Protein AF-A0A0M3JB66-F1 (afdb_monomer)

Sequence (198 aa):
LEKQRQSLIAEALKNVDSPASKSKKIVFNSDSEDENQTTSRAPVENSSSTQNNSNIRLFDNDGDEADEDNVELSIKNRHFGPKGAKLMALEAKFGNDERFRMNEKFLDEDKTNEEEVDGEAMELAKEKKTEFEILSKVLGRTIRSTKLNENAVASSQKKAPFLRFDPDNPAHVKWLNEQQQLNHAKVFIFSNWFCLKH

Secondary structure (DSSP, 8-state):
-HHHHHHHHHHHHTTTT-TT---------S----S----------------------S---S---------------TT-HHHHHHHHHHHTTTT--GGGS--GGGS-S-S--TTS-HHHHHHHHHHHHHHHHHHHHHHTS--------GGGTTTS----SSSS--TT-HHHHHHHHHHHHHHHHHHHHHHHHHHTT-

Structure (mmCIF, N/CA/C/O backbone):
data_AF-A0A0M3JB66-F1
#
_entry.id   AF-A0A0M3JB66-F1
#
loop_
_atom_site.group_PDB
_atom_site.id
_atom_site.type_symbol
_atom_site.label_atom_id
_atom_site.label_alt_id
_atom_site.label_comp_id
_atom_site.label_asym_id
_atom_site.label_entity_id
_atom_site.label_seq_id
_atom_site.pdbx_PDB_ins_code
_atom_site.Cartn_x
_atom_site.Cartn_y
_atom_site.Cartn_z
_atom_site.occupancy
_atom_site.B_iso_or_equiv
_atom_site.auth_seq_id
_atom_site.auth_comp_id
_atom_site.auth_asym_id
_atom_site.auth_atom_id
_atom_site.pdbx_PDB_model_num
ATOM 1 N N . LEU A 1 1 ? -22.523 0.898 -28.032 1.00 77.12 1 LEU A N 1
ATOM 2 C CA . LEU A 1 1 ? -21.365 0.582 -27.166 1.00 77.12 1 LEU A CA 1
ATOM 3 C C . LEU A 1 1 ? -21.019 -0.908 -27.157 1.00 77.12 1 LEU A C 1
ATOM 5 O O . LEU A 1 1 ? -19.892 -1.266 -27.460 1.00 77.12 1 LEU A O 1
ATOM 9 N N . GLU A 1 2 ? -21.970 -1.793 -26.857 1.00 88.38 2 GLU A N 1
ATOM 10 C CA . GLU A 1 2 ? -21.678 -3.220 -26.636 1.00 88.38 2 GLU A CA 1
ATOM 11 C C . GLU A 1 2 ? -21.138 -3.963 -27.870 1.00 88.38 2 GLU A C 1
ATOM 13 O O . GLU A 1 2 ? -20.135 -4.665 -27.775 1.00 88.38 2 GLU A O 1
ATOM 18 N N . LYS A 1 3 ? -21.701 -3.704 -29.059 1.00 89.75 3 LYS A N 1
ATOM 19 C CA . LYS A 1 3 ? -21.197 -4.263 -30.329 1.00 89.75 3 LYS A CA 1
ATOM 20 C C . LYS A 1 3 ? -19.754 -3.852 -30.647 1.00 89.75 3 LYS A C 1
ATOM 22 O O . LYS A 1 3 ? -18.988 -4.657 -31.160 1.00 89.75 3 LYS A O 1
ATOM 27 N N . GLN A 1 4 ? -19.372 -2.616 -30.321 1.00 90.69 4 GLN A N 1
ATOM 28 C CA . GLN A 1 4 ? -17.999 -2.138 -30.522 1.00 90.69 4 GLN A CA 1
ATOM 29 C C . GLN A 1 4 ? -17.037 -2.865 -29.581 1.00 90.69 4 GLN A C 1
ATOM 31 O O . GLN A 1 4 ? -15.984 -3.318 -30.016 1.00 90.69 4 GLN A O 1
ATOM 36 N N . ARG A 1 5 ? -17.435 -3.056 -28.315 1.00 92.31 5 ARG A N 1
ATOM 37 C CA . ARG A 1 5 ? -16.641 -3.797 -27.329 1.00 92.31 5 ARG A CA 1
ATOM 38 C C . ARG A 1 5 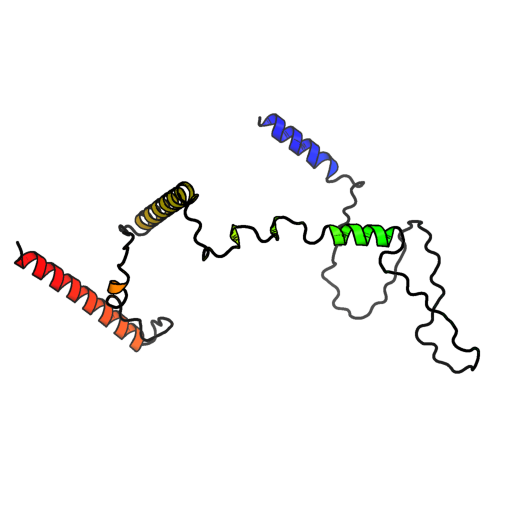? -16.430 -5.252 -27.754 1.00 92.31 5 ARG A C 1
ATOM 40 O O . ARG A 1 5 ? -15.315 -5.751 -27.676 1.00 92.31 5 ARG A O 1
ATOM 47 N N . GLN A 1 6 ? -17.479 -5.905 -28.252 1.00 94.75 6 GLN A N 1
ATOM 48 C CA . GLN A 1 6 ? -17.401 -7.279 -28.756 1.00 94.75 6 GLN A CA 1
ATOM 49 C C . GLN A 1 6 ? -16.510 -7.397 -30.001 1.00 94.75 6 GLN A C 1
ATOM 51 O O . GLN A 1 6 ? -15.708 -8.323 -30.077 1.00 94.75 6 GLN A O 1
ATOM 56 N N . SER A 1 7 ? -16.588 -6.441 -30.934 1.00 94.31 7 SER A N 1
ATOM 57 C CA . SER A 1 7 ? -15.717 -6.406 -32.119 1.00 94.31 7 SER A CA 1
ATOM 58 C C . SER A 1 7 ? -14.238 -6.296 -31.745 1.00 94.31 7 SER A C 1
ATOM 60 O O . SER A 1 7 ? -13.406 -7.005 -32.302 1.00 94.31 7 SER A O 1
ATOM 62 N N . LEU A 1 8 ? -13.921 -5.441 -30.772 1.00 92.94 8 LEU A N 1
ATOM 63 C CA . LEU A 1 8 ? -12.550 -5.195 -30.321 1.00 92.94 8 LEU A CA 1
ATOM 64 C C . LEU A 1 8 ? -11.955 -6.428 -29.621 1.00 92.94 8 LEU A C 1
ATOM 66 O O . LEU A 1 8 ? -10.797 -6.777 -29.837 1.00 92.94 8 LEU A O 1
ATOM 70 N N . ILE A 1 9 ? -12.773 -7.133 -28.832 1.00 92.00 9 ILE A N 1
ATOM 71 C CA . ILE A 1 9 ? -12.389 -8.401 -28.194 1.00 92.00 9 ILE A CA 1
ATOM 72 C C . ILE A 1 9 ? -12.179 -9.498 -29.249 1.00 92.00 9 ILE A C 1
ATOM 74 O O . ILE A 1 9 ? -11.194 -10.230 -29.181 1.00 92.00 9 ILE A O 1
ATOM 78 N N . ALA A 1 10 ? -13.067 -9.605 -30.241 1.00 91.81 10 ALA A N 1
ATOM 79 C CA . ALA A 1 10 ? -12.956 -10.607 -31.302 1.00 91.81 10 ALA A CA 1
ATOM 80 C C . ALA A 1 10 ? -11.691 -10.414 -32.154 1.00 91.81 10 ALA A C 1
ATOM 82 O O . ALA A 1 10 ? -11.010 -11.384 -32.485 1.00 91.81 10 ALA A O 1
ATOM 83 N N . GLU A 1 11 ? -11.348 -9.165 -32.469 1.00 90.94 11 GLU A N 1
ATOM 84 C CA . GLU A 1 11 ? -10.120 -8.828 -33.190 1.00 90.94 11 GLU A CA 1
ATOM 85 C C . GLU A 1 11 ? -8.865 -9.196 -32.385 1.00 90.94 11 GLU A C 1
ATOM 87 O O . GLU A 1 11 ? -7.944 -9.808 -32.930 1.00 90.94 11 GLU A O 1
ATOM 92 N N . ALA A 1 12 ? -8.858 -8.913 -31.078 1.00 87.00 12 ALA A N 1
ATOM 93 C CA . ALA A 1 12 ? -7.747 -9.250 -30.190 1.00 87.00 12 ALA A CA 1
ATOM 94 C C . ALA A 1 12 ? -7.535 -10.769 -30.033 1.00 87.00 12 ALA A C 1
ATOM 96 O O . ALA A 1 12 ? -6.393 -11.224 -29.960 1.00 87.00 12 ALA A O 1
ATOM 97 N N . LEU A 1 13 ? -8.611 -11.565 -30.006 1.00 87.12 13 LEU A N 1
ATOM 98 C CA . LEU A 1 13 ? -8.536 -13.021 -29.823 1.00 87.12 13 LEU A CA 1
ATOM 99 C C . LEU A 1 13 ? -8.192 -13.793 -31.107 1.00 87.12 13 LEU A C 1
ATOM 101 O O . LEU A 1 13 ? -7.666 -14.902 -31.024 1.00 87.12 13 LEU A O 1
ATOM 105 N N . LYS A 1 14 ? -8.427 -13.216 -32.292 1.00 88.06 14 LYS A N 1
ATOM 106 C CA . LYS A 1 14 ? -8.261 -13.892 -33.594 1.00 88.06 14 LYS A CA 1
ATOM 107 C C . LYS A 1 14 ? -6.866 -14.495 -33.828 1.00 88.06 14 LYS A C 1
ATOM 109 O O . LYS A 1 14 ? -6.746 -15.478 -34.552 1.00 88.06 14 LYS A O 1
ATOM 114 N N . ASN A 1 15 ? -5.821 -13.923 -33.228 1.00 78.12 15 ASN A N 1
ATOM 115 C CA . ASN A 1 15 ? -4.430 -14.342 -33.445 1.00 78.12 15 ASN A CA 1
ATOM 116 C C . ASN A 1 15 ? -3.798 -15.068 -32.246 1.00 78.12 15 ASN A C 1
ATOM 118 O O . ASN A 1 15 ? -2.622 -15.423 -32.324 1.00 78.12 15 ASN A O 1
ATOM 122 N N . VAL A 1 16 ? -4.544 -15.285 -31.156 1.00 75.19 16 VAL A N 1
ATOM 123 C CA . VAL A 1 16 ? -4.013 -15.888 -29.918 1.00 75.19 16 VAL A CA 1
ATOM 124 C C . VAL A 1 16 ? -3.592 -17.348 -30.131 1.00 75.19 16 VAL A C 1
ATOM 126 O O . VAL A 1 16 ? -2.548 -17.747 -29.622 1.00 75.19 16 VAL A O 1
ATOM 129 N N . ASP A 1 17 ? -4.323 -18.092 -30.969 1.00 69.31 17 ASP A N 1
ATOM 130 C CA . ASP A 1 17 ? -4.072 -19.519 -31.244 1.00 69.31 17 ASP A CA 1
ATOM 131 C C . ASP A 1 17 ? -3.351 -19.782 -32.579 1.00 69.31 17 ASP A C 1
ATOM 133 O O . ASP A 1 17 ? -3.206 -20.928 -33.009 1.00 69.31 17 ASP A O 1
ATOM 137 N N . SER A 1 18 ? -2.883 -18.739 -33.275 1.00 72.69 18 SER A N 1
ATOM 138 C CA . SER A 1 18 ? -2.169 -18.937 -34.540 1.00 72.69 18 SER A CA 1
ATOM 139 C C . SER A 1 18 ? -0.788 -19.561 -34.278 1.00 72.69 18 SER A C 1
ATOM 141 O O . SER A 1 18 ? -0.019 -19.011 -33.486 1.00 72.69 18 SER A O 1
ATOM 143 N N . PRO A 1 19 ? -0.391 -20.651 -34.966 1.00 63.22 19 PRO A N 1
ATOM 144 C CA . PRO A 1 19 ? 0.881 -21.350 -34.728 1.00 63.22 19 PRO A CA 1
ATOM 145 C C . PRO A 1 19 ? 2.129 -20.504 -35.055 1.00 63.22 19 PRO A C 1
ATOM 147 O O . PRO A 1 19 ? 3.255 -20.889 -34.730 1.00 63.22 19 PRO A O 1
ATOM 150 N N . ALA A 1 20 ? 1.948 -19.334 -35.681 1.00 60.75 20 ALA A N 1
ATOM 151 C CA . ALA A 1 20 ? 2.990 -18.326 -35.873 1.00 60.75 20 ALA A CA 1
ATOM 152 C C . ALA A 1 20 ? 3.326 -17.553 -34.577 1.00 60.75 20 ALA A C 1
ATOM 154 O O . ALA A 1 20 ? 4.424 -17.011 -34.443 1.00 60.75 20 ALA A O 1
ATOM 155 N N . SER A 1 21 ? 2.418 -17.544 -33.597 1.00 60.81 21 SER A N 1
ATOM 156 C CA . SER A 1 21 ? 2.577 -16.952 -32.267 1.00 60.81 21 SER A CA 1
ATOM 157 C C . SER A 1 21 ? 3.174 -17.982 -31.298 1.00 60.81 21 SER A C 1
ATOM 159 O O . SER A 1 21 ? 2.551 -18.418 -30.330 1.00 60.81 21 SER A O 1
ATOM 161 N N . LYS A 1 22 ? 4.409 -18.422 -31.558 1.00 65.44 22 LYS A N 1
ATOM 162 C CA . LYS A 1 22 ? 5.137 -19.286 -30.616 1.00 65.44 22 LYS A CA 1
ATOM 163 C C . LYS A 1 22 ? 5.381 -18.494 -29.329 1.00 65.44 22 LYS A C 1
ATOM 165 O O . LYS A 1 22 ? 6.178 -17.553 -29.312 1.00 65.44 22 LYS A O 1
ATOM 170 N N . SER A 1 23 ? 4.668 -18.839 -28.257 1.00 68.19 23 SER A N 1
ATOM 171 C CA . SER A 1 23 ? 4.821 -18.176 -26.964 1.00 68.19 23 SER A CA 1
ATOM 172 C C . SER A 1 23 ? 6.265 -18.339 -26.478 1.00 68.19 23 SER A C 1
ATOM 174 O O . SER A 1 23 ? 6.764 -19.457 -26.391 1.00 68.19 23 SER A O 1
ATOM 176 N N . LYS A 1 24 ? 6.948 -17.241 -26.133 1.00 72.75 24 LYS A N 1
ATOM 177 C CA . LYS A 1 24 ? 8.289 -17.269 -25.511 1.00 72.75 24 LYS A CA 1
ATOM 178 C C . LYS A 1 24 ? 8.223 -17.669 -24.030 1.00 72.75 24 LYS A C 1
ATOM 180 O O . LYS A 1 24 ? 9.017 -17.190 -23.224 1.00 72.75 24 LYS A O 1
ATOM 185 N N . LYS A 1 25 ? 7.214 -18.451 -23.640 1.00 75.50 25 LYS A N 1
ATOM 186 C CA . LYS A 1 25 ? 7.062 -18.909 -22.264 1.00 75.50 25 LYS A CA 1
ATOM 187 C C . LYS A 1 25 ? 8.090 -20.001 -22.014 1.00 75.50 25 LYS A C 1
ATOM 189 O O . LYS A 1 25 ? 8.198 -20.946 -22.788 1.00 75.50 25 LYS A O 1
ATOM 194 N N . ILE A 1 26 ? 8.842 -19.840 -20.934 1.00 75.88 26 ILE A N 1
ATOM 195 C CA . ILE A 1 26 ? 9.694 -20.894 -20.404 1.00 75.88 26 ILE A CA 1
ATOM 196 C C . ILE A 1 26 ? 8.741 -21.890 -19.744 1.00 75.88 26 ILE A C 1
ATOM 198 O O . ILE A 1 26 ? 8.090 -21.562 -18.753 1.00 75.88 26 ILE A O 1
ATOM 202 N N . VAL A 1 27 ? 8.583 -23.060 -20.359 1.00 75.38 27 VAL A N 1
ATOM 203 C CA . VAL A 1 27 ? 7.848 -24.176 -19.764 1.00 75.38 27 VAL A CA 1
ATOM 204 C C . VAL A 1 27 ? 8.822 -24.869 -18.822 1.00 75.38 27 VAL A C 1
ATOM 206 O O . VAL A 1 27 ? 9.825 -25.408 -19.275 1.00 75.38 27 VAL A O 1
ATOM 209 N N . PHE A 1 28 ? 8.562 -24.788 -17.519 1.00 73.44 28 PHE A N 1
ATOM 210 C CA . PHE A 1 28 ? 9.307 -25.544 -16.520 1.00 73.44 28 PHE A CA 1
ATOM 211 C C . PHE A 1 28 ? 8.638 -26.905 -16.356 1.00 73.44 28 PHE A C 1
ATOM 213 O O . PHE A 1 28 ? 7.490 -26.998 -15.920 1.00 73.44 28 PHE A O 1
ATOM 220 N N . ASN A 1 29 ? 9.340 -27.955 -16.760 1.00 74.25 29 ASN A N 1
ATOM 221 C CA . ASN A 1 29 ? 8.914 -29.336 -16.598 1.00 74.25 29 ASN A CA 1
ATOM 222 C C . ASN A 1 29 ? 9.001 -29.643 -15.093 1.00 74.25 29 ASN A C 1
ATOM 224 O O . ASN A 1 29 ? 10.089 -29.596 -14.531 1.00 74.25 29 ASN A O 1
ATOM 228 N N . SER A 1 30 ? 7.871 -29.903 -14.433 1.00 61.25 30 SER A N 1
ATOM 229 C CA . SER A 1 30 ? 7.799 -30.077 -12.971 1.00 61.25 30 SER A CA 1
ATOM 230 C C . SER A 1 30 ? 8.088 -31.510 -12.498 1.00 61.25 30 SER A C 1
ATOM 232 O O . SER A 1 30 ? 7.635 -31.891 -11.423 1.00 61.25 30 SER A O 1
ATOM 234 N N . ASP A 1 31 ? 8.801 -32.315 -13.282 1.00 60.53 31 ASP A N 1
ATOM 235 C CA . ASP A 1 31 ? 9.104 -33.696 -12.903 1.00 60.53 31 ASP A CA 1
ATOM 236 C C . ASP A 1 31 ? 10.479 -34.106 -13.438 1.00 60.53 31 ASP A C 1
ATOM 238 O O . ASP A 1 31 ? 10.623 -34.520 -14.587 1.00 60.53 31 ASP A O 1
ATOM 242 N N . SER A 1 32 ? 11.511 -33.873 -12.629 1.00 49.59 32 SER A N 1
ATOM 243 C CA . SER A 1 32 ? 12.832 -34.480 -12.797 1.00 49.59 32 SER A CA 1
ATOM 244 C C . SER A 1 32 ? 13.591 -34.348 -11.480 1.00 49.59 32 SER A C 1
ATOM 246 O O . SER A 1 32 ? 14.437 -33.469 -11.321 1.00 49.59 32 SER A O 1
ATOM 248 N N . GLU A 1 33 ? 13.280 -35.221 -10.523 1.00 55.44 33 GLU A N 1
ATOM 249 C CA . GLU A 1 33 ? 14.185 -35.522 -9.408 1.00 55.44 33 GLU A CA 1
ATOM 250 C C . GLU A 1 33 ? 15.350 -36.394 -9.907 1.00 55.44 33 GLU A C 1
ATOM 252 O O . GLU A 1 33 ? 15.444 -37.573 -9.580 1.00 55.44 33 GLU A O 1
ATOM 257 N N . ASP A 1 34 ? 16.223 -35.829 -10.744 1.00 44.50 34 ASP A N 1
ATOM 258 C CA . ASP A 1 34 ? 17.482 -36.480 -11.115 1.00 44.50 34 ASP A CA 1
ATOM 259 C C . ASP A 1 34 ? 18.599 -35.437 -11.251 1.00 44.50 34 ASP A C 1
ATOM 261 O O . ASP A 1 34 ? 18.763 -34.761 -12.274 1.00 44.50 34 ASP A O 1
ATOM 265 N N . GLU A 1 35 ? 19.356 -35.270 -10.166 1.00 51.19 35 GLU A N 1
ATOM 266 C CA . GLU A 1 35 ? 20.643 -34.585 -10.175 1.00 51.19 35 GLU A CA 1
ATOM 267 C C . GLU A 1 35 ? 21.688 -35.463 -10.873 1.00 51.19 35 GLU A C 1
ATOM 269 O O . GLU A 1 35 ? 22.447 -36.176 -10.222 1.00 51.19 35 GLU A O 1
ATOM 274 N N . ASN A 1 36 ? 21.714 -35.410 -12.206 1.00 47.44 36 ASN A N 1
ATOM 275 C CA . ASN A 1 36 ? 22.882 -35.531 -13.090 1.00 47.44 36 ASN A CA 1
ATOM 276 C C . ASN A 1 36 ? 22.425 -36.007 -14.468 1.00 47.44 36 ASN A C 1
ATOM 278 O O . ASN A 1 36 ? 22.475 -37.193 -14.784 1.00 47.44 36 ASN A O 1
ATOM 282 N N . GLN A 1 37 ? 22.097 -35.071 -15.356 1.00 37.97 37 GLN A N 1
ATOM 283 C CA . GLN A 1 37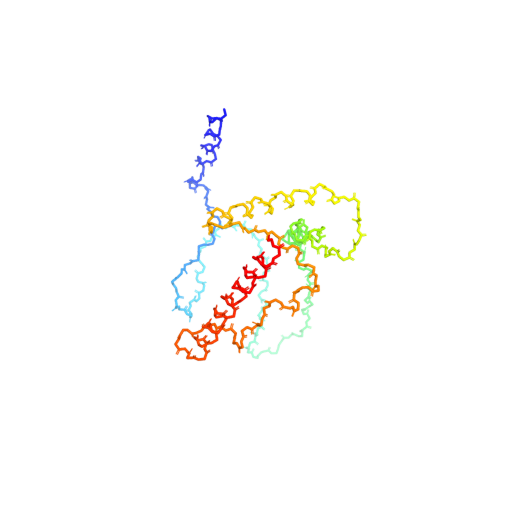 ? 22.267 -35.336 -16.777 1.00 37.97 37 GLN A CA 1
ATOM 284 C C . GLN A 1 37 ? 22.609 -34.055 -17.528 1.00 37.97 37 GLN A C 1
ATOM 286 O O . GLN A 1 37 ? 21.808 -33.145 -17.725 1.00 37.97 37 GLN A O 1
ATOM 291 N N . THR A 1 38 ? 23.885 -34.015 -17.897 1.00 35.75 38 THR A N 1
ATOM 292 C CA . THR A 1 38 ? 24.474 -33.315 -19.033 1.00 35.75 38 THR A CA 1
ATOM 293 C C . THR A 1 38 ? 23.457 -32.748 -20.023 1.00 35.75 38 THR A C 1
ATOM 295 O O . THR A 1 38 ? 22.686 -33.467 -20.655 1.00 35.75 38 THR A O 1
ATOM 298 N N . THR A 1 39 ? 23.532 -31.435 -20.202 1.00 40.31 39 THR A N 1
ATOM 299 C CA . THR A 1 39 ? 22.822 -30.632 -21.193 1.00 40.31 39 THR A CA 1
ATOM 300 C C . THR A 1 39 ? 23.144 -31.082 -22.626 1.00 40.31 39 THR A C 1
ATOM 302 O O . THR A 1 39 ? 23.973 -30.493 -23.320 1.00 40.31 39 THR A O 1
ATOM 305 N N . SER A 1 40 ? 22.450 -32.106 -23.129 1.00 42.56 40 SER A N 1
ATOM 306 C CA . SER A 1 40 ? 22.438 -32.430 -24.559 1.00 42.56 40 SER A CA 1
ATOM 307 C C . SER A 1 40 ? 21.570 -31.415 -25.309 1.00 42.56 40 SER A C 1
ATOM 309 O O . SER A 1 40 ? 20.366 -31.583 -25.509 1.00 42.56 40 SER A O 1
ATOM 311 N N . ARG A 1 41 ? 22.208 -30.314 -25.700 1.00 45.62 41 ARG A N 1
ATOM 312 C CA . ARG A 1 41 ? 21.677 -29.276 -26.582 1.00 45.62 41 ARG A CA 1
ATOM 313 C C . ARG A 1 41 ? 21.643 -29.795 -28.026 1.00 45.62 41 ARG A C 1
ATOM 315 O O . ARG A 1 41 ? 22.686 -29.901 -28.660 1.00 45.62 41 ARG A O 1
ATOM 322 N N . ALA A 1 42 ? 20.449 -30.059 -28.553 1.00 36.62 42 ALA A N 1
ATOM 323 C CA . ALA A 1 42 ? 20.184 -30.232 -29.988 1.00 36.62 42 ALA A CA 1
ATOM 324 C C . ALA A 1 42 ? 19.371 -29.028 -30.526 1.00 36.62 42 ALA A C 1
ATOM 326 O O . ALA A 1 42 ? 18.733 -28.322 -29.742 1.00 36.62 42 ALA A O 1
ATOM 327 N N . PRO A 1 43 ? 19.480 -28.693 -31.824 1.00 44.28 43 PRO A N 1
ATOM 328 C CA . PRO A 1 43 ? 19.927 -27.368 -32.240 1.00 44.28 43 PRO A CA 1
ATOM 329 C C . PRO A 1 43 ? 18.773 -26.432 -32.606 1.00 44.28 43 PRO A C 1
ATOM 331 O O . PRO A 1 43 ? 17.905 -26.761 -33.408 1.00 44.28 43 PRO A O 1
ATOM 334 N N . VAL A 1 44 ? 18.814 -25.209 -32.076 1.00 40.25 44 VAL A N 1
ATOM 335 C CA . VAL A 1 44 ? 18.088 -24.086 -32.674 1.00 40.25 44 VAL A CA 1
ATOM 336 C C . VAL A 1 44 ? 19.072 -23.365 -33.580 1.00 40.25 44 VAL A C 1
ATOM 338 O O . VAL A 1 44 ? 19.945 -22.629 -33.117 1.00 40.25 44 VAL A O 1
ATOM 341 N N . GLU A 1 45 ? 18.927 -23.619 -34.875 1.00 49.22 45 GLU A N 1
ATOM 342 C CA . GLU A 1 45 ? 19.464 -22.788 -35.940 1.00 49.22 45 GLU A CA 1
ATOM 343 C C . GLU A 1 45 ? 18.923 -21.366 -35.761 1.00 49.22 45 GLU A C 1
ATOM 345 O O . GLU A 1 45 ? 17.749 -21.081 -35.975 1.00 49.22 45 GLU A O 1
ATOM 350 N N . ASN A 1 46 ? 19.788 -20.473 -35.295 1.00 38.69 46 ASN A N 1
ATOM 351 C CA . ASN A 1 46 ? 19.712 -19.057 -35.603 1.00 38.69 46 ASN A CA 1
ATOM 352 C C . ASN A 1 46 ? 21.135 -18.512 -35.612 1.00 38.69 46 ASN A C 1
ATOM 354 O O . ASN A 1 46 ? 21.768 -18.247 -34.589 1.00 38.69 46 ASN A O 1
ATOM 358 N N . SER A 1 47 ? 21.613 -18.398 -36.840 1.00 50.53 47 SER A N 1
ATOM 359 C CA . SER A 1 47 ? 22.746 -17.627 -37.306 1.00 50.53 47 SER A CA 1
ATOM 360 C C . SER A 1 47 ? 22.784 -16.231 -36.678 1.00 50.53 47 SER A C 1
ATOM 362 O O . SER A 1 47 ? 22.144 -15.292 -37.143 1.00 50.53 47 SER A O 1
ATOM 364 N N . SER A 1 48 ? 23.609 -16.076 -35.651 1.00 40.94 48 SER A N 1
ATOM 365 C CA . SER A 1 48 ? 24.360 -14.844 -35.446 1.00 40.94 48 SER A CA 1
ATOM 366 C C . SER A 1 48 ? 25.731 -15.237 -34.922 1.00 40.94 48 SER A C 1
ATOM 368 O O . SER A 1 48 ? 25.897 -15.566 -33.747 1.00 40.94 48 SER A O 1
ATOM 370 N N . SER A 1 49 ? 26.685 -15.254 -35.845 1.00 49.75 49 SER A N 1
ATOM 371 C CA . SER A 1 49 ? 28.118 -15.353 -35.616 1.00 49.75 49 SER A CA 1
ATOM 372 C C . SER A 1 49 ? 28.540 -14.597 -34.354 1.00 49.75 49 SER A C 1
ATOM 374 O O . SER A 1 49 ? 28.552 -13.368 -34.306 1.00 49.75 49 SER A O 1
ATOM 376 N N . THR A 1 50 ? 28.915 -15.336 -33.322 1.00 45.00 50 THR A N 1
ATOM 377 C CA . THR A 1 50 ? 29.873 -14.859 -32.329 1.00 45.00 50 THR A CA 1
ATOM 378 C C . THR A 1 50 ? 30.954 -15.923 -32.278 1.00 45.00 50 THR A C 1
ATOM 380 O O . THR A 1 50 ? 30.961 -16.810 -31.435 1.00 45.00 50 THR A O 1
ATOM 383 N N . GLN A 1 51 ? 31.829 -15.853 -33.282 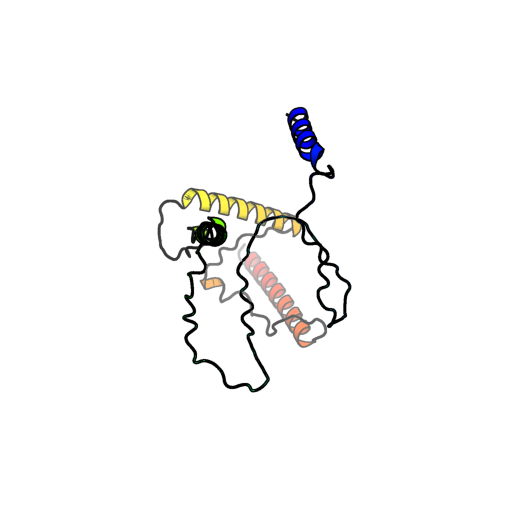1.00 53.94 51 GLN A N 1
ATOM 384 C CA . GLN A 1 51 ? 33.228 -16.214 -33.099 1.00 53.94 51 GLN A CA 1
ATOM 385 C C . GLN A 1 51 ? 33.762 -15.413 -31.897 1.00 53.94 51 GLN A C 1
ATOM 387 O O . GLN A 1 51 ? 33.192 -14.373 -31.556 1.00 53.94 51 GLN A O 1
ATOM 392 N N . ASN A 1 52 ? 34.843 -15.889 -31.286 1.00 53.59 52 ASN A N 1
ATOM 393 C CA . ASN A 1 52 ? 35.477 -15.398 -30.053 1.00 53.59 52 ASN A CA 1
ATOM 394 C C . ASN A 1 52 ? 35.002 -16.121 -28.780 1.00 53.59 52 ASN A C 1
ATOM 396 O O . ASN A 1 52 ? 34.622 -15.504 -27.791 1.00 53.59 52 ASN A O 1
ATOM 400 N N . ASN A 1 53 ? 35.092 -17.448 -28.788 1.00 50.47 53 ASN A N 1
ATOM 401 C CA . ASN A 1 53 ? 35.670 -18.129 -27.636 1.00 50.47 53 ASN A CA 1
ATOM 402 C C . ASN A 1 53 ? 36.995 -18.715 -28.122 1.00 50.47 53 ASN A C 1
ATOM 404 O O . ASN A 1 53 ? 37.042 -19.833 -28.631 1.00 50.47 53 ASN A O 1
ATOM 408 N N . SER A 1 54 ? 38.068 -17.923 -28.036 1.00 58.38 54 SER A N 1
ATOM 409 C CA . SER A 1 54 ? 39.389 -18.521 -27.870 1.00 58.38 54 SER A CA 1
ATOM 410 C C . SER A 1 54 ? 39.275 -19.370 -26.613 1.00 58.38 54 SER A C 1
ATOM 412 O O . SER A 1 54 ? 38.891 -18.865 -25.561 1.00 58.38 54 SER A O 1
ATOM 414 N N . ASN A 1 55 ? 39.468 -20.667 -26.781 1.00 56.25 55 ASN A N 1
ATOM 415 C CA . ASN A 1 55 ? 39.326 -21.695 -25.769 1.00 56.25 55 ASN A CA 1
ATOM 416 C C . ASN A 1 55 ? 40.327 -21.432 -24.626 1.00 56.25 55 ASN A C 1
ATOM 418 O O . ASN A 1 55 ? 41.420 -21.984 -24.629 1.00 56.25 55 ASN A O 1
ATOM 422 N N . ILE A 1 56 ? 39.999 -20.526 -23.699 1.00 63.12 56 ILE A N 1
ATOM 423 C CA . ILE A 1 56 ? 40.779 -20.304 -22.480 1.00 63.12 56 ILE A CA 1
ATOM 424 C C . ILE A 1 56 ? 40.457 -21.490 -21.576 1.00 63.12 56 ILE A C 1
ATOM 426 O O . ILE A 1 56 ? 39.367 -21.573 -21.004 1.00 63.12 56 ILE A O 1
ATOM 430 N N . ARG A 1 57 ? 41.383 -22.446 -21.505 1.00 69.75 57 ARG A N 1
ATOM 431 C CA . ARG A 1 57 ? 41.319 -23.546 -20.544 1.00 69.75 57 ARG A CA 1
ATOM 432 C C . ARG A 1 57 ? 41.506 -22.946 -19.152 1.00 69.75 57 ARG A C 1
ATOM 434 O O . ARG A 1 57 ? 42.562 -22.412 -18.851 1.00 69.75 57 ARG A O 1
ATOM 441 N N . LEU A 1 58 ? 40.458 -22.981 -18.327 1.00 69.25 58 LEU A N 1
ATOM 442 C CA . LEU A 1 58 ? 40.481 -22.394 -16.979 1.00 69.25 58 LEU A CA 1
ATOM 443 C C . LEU A 1 58 ? 41.320 -23.209 -15.982 1.00 69.25 58 LEU A C 1
ATOM 445 O O . LEU A 1 58 ? 41.707 -22.674 -14.951 1.00 69.25 58 LEU A O 1
ATOM 449 N N . PHE A 1 59 ? 41.610 -24.473 -16.299 1.00 71.00 59 PHE A N 1
ATOM 450 C CA . PHE A 1 59 ? 42.479 -25.355 -15.525 1.00 71.00 59 PHE A CA 1
ATOM 451 C C . PHE A 1 59 ? 43.186 -26.304 -16.502 1.00 71.00 59 PHE A C 1
ATOM 453 O O . PHE A 1 59 ? 42.572 -27.269 -16.957 1.00 71.00 59 PHE A O 1
ATOM 460 N N . ASP A 1 60 ? 44.433 -26.012 -16.875 1.00 57.00 60 ASP A N 1
ATOM 461 C CA . ASP A 1 60 ? 45.286 -26.985 -17.570 1.00 57.00 60 ASP A CA 1
ATOM 462 C C . ASP A 1 60 ? 46.025 -27.778 -16.486 1.00 57.00 60 ASP A C 1
ATOM 464 O O . ASP A 1 60 ? 46.940 -27.282 -15.834 1.00 57.00 60 ASP A O 1
ATOM 468 N N . ASN A 1 61 ? 45.544 -28.990 -16.215 1.00 59.62 61 ASN A N 1
ATOM 469 C CA . ASN A 1 61 ? 46.276 -29.973 -15.431 1.00 59.62 61 ASN A CA 1
ATOM 470 C C . ASN A 1 61 ? 46.930 -30.936 -16.416 1.00 59.62 61 ASN A C 1
ATOM 472 O O . ASN A 1 61 ? 46.281 -31.889 -16.835 1.00 59.62 61 ASN A O 1
ATOM 476 N N . ASP A 1 62 ? 48.164 -30.647 -16.811 1.00 55.22 62 ASP A N 1
ATOM 477 C CA . ASP A 1 62 ? 49.275 -31.600 -16.774 1.00 55.22 62 ASP A CA 1
ATOM 478 C C . ASP A 1 62 ? 50.541 -30.914 -17.298 1.00 55.22 62 ASP A C 1
ATOM 480 O O . ASP A 1 62 ? 50.512 -30.178 -18.280 1.00 55.22 62 ASP A O 1
ATOM 484 N N . GLY A 1 63 ? 51.631 -31.114 -16.558 1.00 57.28 63 GLY A N 1
ATOM 485 C CA . GLY A 1 63 ? 52.869 -30.354 -16.655 1.00 57.28 63 GLY A CA 1
ATOM 486 C C . GLY A 1 63 ? 53.579 -30.444 -17.999 1.00 57.28 63 GLY A C 1
ATOM 487 O O . GLY A 1 63 ? 54.226 -31.448 -18.288 1.00 57.28 63 GLY A O 1
ATOM 488 N N . ASP A 1 64 ? 53.564 -29.333 -18.725 1.00 49.44 64 ASP A N 1
ATOM 489 C CA . ASP A 1 64 ? 54.616 -28.982 -19.668 1.00 49.44 64 ASP A CA 1
ATOM 490 C C . ASP A 1 64 ? 54.924 -27.485 -19.521 1.00 49.44 64 ASP A C 1
ATOM 492 O O . ASP A 1 64 ? 54.050 -26.623 -19.606 1.00 49.44 64 ASP A O 1
ATOM 496 N N . GLU A 1 65 ? 56.188 -27.209 -19.220 1.00 62.72 65 GLU A N 1
ATOM 497 C CA . GLU A 1 65 ? 56.791 -25.885 -19.084 1.00 62.72 65 GLU A CA 1
ATOM 498 C C . GLU A 1 65 ? 56.918 -25.246 -20.474 1.00 62.72 65 GLU A C 1
ATOM 500 O O . GLU A 1 65 ? 57.877 -25.526 -21.197 1.00 62.72 65 GLU A O 1
ATOM 505 N N . ALA A 1 66 ? 55.964 -24.398 -20.868 1.00 53.94 66 ALA A N 1
ATOM 506 C CA . ALA A 1 66 ? 56.156 -23.480 -21.988 1.00 53.94 66 ALA A CA 1
ATOM 507 C C . ALA A 1 66 ? 55.247 -22.241 -21.906 1.00 53.94 66 ALA A C 1
ATOM 509 O O . ALA A 1 66 ? 54.024 -22.331 -21.986 1.00 53.94 66 ALA A O 1
ATOM 510 N N . ASP A 1 67 ? 55.937 -21.102 -21.868 1.00 49.72 67 ASP A N 1
ATOM 511 C CA . ASP A 1 67 ? 55.541 -19.736 -22.213 1.00 49.72 67 ASP A CA 1
ATOM 512 C C . ASP A 1 67 ? 54.841 -18.877 -21.143 1.00 49.72 67 ASP A C 1
ATOM 514 O O . ASP A 1 67 ? 53.637 -18.934 -20.903 1.00 49.72 67 ASP A O 1
ATOM 518 N N . GLU A 1 68 ? 55.670 -17.992 -20.574 1.00 54.38 68 GLU A N 1
ATOM 519 C CA . GLU A 1 68 ? 55.361 -16.836 -19.732 1.00 54.38 68 GLU A CA 1
ATOM 520 C C . GLU A 1 68 ? 54.123 -16.052 -20.214 1.00 54.38 68 GLU A C 1
ATOM 522 O O . GLU A 1 68 ? 54.172 -15.248 -21.146 1.00 54.38 68 GLU A O 1
ATOM 527 N N . ASP A 1 69 ? 53.000 -16.269 -19.532 1.00 54.72 69 ASP A N 1
ATOM 528 C CA . ASP A 1 69 ? 52.197 -15.250 -18.847 1.00 54.72 69 ASP A CA 1
ATOM 529 C C . ASP A 1 69 ? 52.252 -13.817 -19.409 1.00 54.72 69 ASP A C 1
ATOM 531 O O . ASP A 1 69 ? 52.636 -12.862 -18.730 1.00 54.72 69 ASP A O 1
ATOM 535 N N . ASN A 1 70 ? 51.784 -13.616 -20.639 1.00 54.84 70 ASN A N 1
ATOM 536 C CA . ASN A 1 70 ? 51.410 -12.278 -21.100 1.00 54.84 70 ASN A CA 1
ATOM 537 C C . ASN A 1 70 ? 50.097 -12.280 -21.885 1.00 54.84 70 ASN A C 1
ATOM 539 O O . ASN A 1 70 ? 49.953 -11.676 -22.948 1.00 54.84 70 ASN A O 1
ATOM 543 N N . VAL A 1 71 ? 49.097 -12.978 -21.346 1.00 60.72 71 VAL A N 1
ATOM 544 C CA . VAL A 1 71 ? 47.711 -12.774 -21.766 1.00 60.72 71 VAL A CA 1
ATOM 545 C C . VAL A 1 71 ? 47.191 -11.551 -21.016 1.00 60.72 71 VAL A C 1
ATOM 547 O O . VAL A 1 71 ? 46.604 -11.663 -19.942 1.00 60.72 71 VAL A O 1
ATOM 550 N N . GLU A 1 72 ? 47.424 -10.360 -21.571 1.00 65.12 72 GLU A N 1
ATOM 551 C CA . GLU A 1 72 ? 46.783 -9.131 -21.103 1.00 65.12 72 GLU A CA 1
ATOM 552 C C . GLU A 1 72 ? 45.264 -9.278 -21.295 1.00 65.12 72 GLU A C 1
ATOM 554 O O . GLU A 1 72 ? 44.703 -9.036 -22.369 1.00 65.12 72 GLU A O 1
ATOM 559 N N . LEU A 1 73 ? 44.581 -9.758 -20.252 1.00 67.12 73 LEU A N 1
ATOM 560 C CA . LEU A 1 73 ? 43.130 -9.872 -20.219 1.00 67.12 73 LEU A CA 1
ATOM 561 C C . LEU A 1 73 ? 42.554 -8.457 -20.234 1.00 67.12 73 LEU A C 1
ATOM 563 O O . LEU A 1 73 ? 42.323 -7.841 -19.196 1.00 67.12 73 L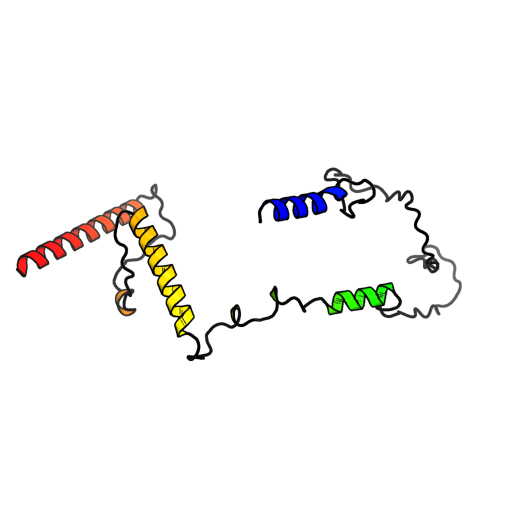EU A O 1
ATOM 567 N N . SER A 1 74 ? 42.315 -7.929 -21.432 1.00 72.81 74 SER A N 1
ATOM 568 C CA . SER A 1 74 ? 41.594 -6.676 -21.621 1.00 72.81 74 SER A CA 1
ATOM 569 C C . SER A 1 74 ? 40.141 -6.875 -21.174 1.00 72.81 74 SER A C 1
ATOM 571 O O . SER A 1 74 ? 39.265 -7.262 -21.956 1.00 72.81 74 SER A O 1
ATOM 573 N N . ILE A 1 75 ? 39.891 -6.670 -19.878 1.00 80.31 75 ILE A N 1
ATOM 574 C CA . ILE A 1 75 ? 38.565 -6.751 -19.267 1.00 80.31 75 ILE A CA 1
ATOM 575 C C . ILE A 1 75 ? 37.737 -5.597 -19.828 1.00 80.31 75 ILE A C 1
ATOM 577 O O . ILE A 1 75 ? 37.833 -4.446 -19.401 1.00 80.31 75 ILE A O 1
ATOM 581 N N . LYS A 1 76 ? 36.914 -5.906 -20.828 1.00 84.94 76 LYS A N 1
ATOM 582 C CA . LYS A 1 76 ? 35.970 -4.944 -21.395 1.00 84.94 76 LYS A CA 1
ATOM 583 C C . LYS A 1 76 ? 34.843 -4.689 -20.402 1.00 84.94 76 LYS A C 1
ATOM 585 O O . LYS A 1 76 ? 34.392 -5.593 -19.700 1.00 84.94 76 LYS A O 1
ATOM 590 N N . ASN A 1 77 ? 34.335 -3.459 -20.399 1.00 89.88 77 ASN A N 1
ATOM 591 C CA . ASN A 1 77 ? 33.124 -3.124 -19.661 1.00 89.88 77 ASN A CA 1
ATOM 592 C C . ASN A 1 77 ? 31.965 -4.041 -20.111 1.00 89.88 77 ASN A C 1
ATOM 594 O O . ASN A 1 77 ? 31.776 -4.286 -21.305 1.00 89.88 77 ASN A O 1
ATOM 598 N N . ARG A 1 78 ? 31.161 -4.521 -19.157 1.00 89.88 78 ARG A N 1
ATOM 599 C CA . ARG A 1 78 ? 29.969 -5.347 -19.398 1.00 89.88 78 ARG A CA 1
ATOM 600 C C . ARG A 1 78 ? 28.935 -4.675 -20.316 1.00 89.88 78 ARG A C 1
ATOM 602 O O . ARG A 1 78 ? 28.183 -5.373 -20.994 1.00 89.88 78 ARG A O 1
ATOM 609 N N . HIS A 1 79 ? 28.915 -3.343 -20.388 1.00 93.50 79 HIS A N 1
ATOM 610 C CA . HIS A 1 79 ? 28.060 -2.565 -21.296 1.00 93.50 79 HIS A CA 1
ATOM 611 C C . HIS A 1 79 ? 28.616 -2.430 -22.725 1.00 93.50 79 HIS A C 1
ATOM 613 O O . HIS A 1 79 ? 28.052 -1.700 -23.538 1.00 93.50 79 HIS A O 1
ATOM 619 N N . PHE A 1 80 ? 29.686 -3.145 -23.078 1.00 92.19 80 PHE A N 1
ATOM 620 C CA . PHE A 1 80 ? 30.261 -3.105 -24.422 1.00 92.19 80 PHE A CA 1
ATOM 621 C C . PHE A 1 80 ? 29.409 -3.850 -25.473 1.00 92.19 80 PHE A C 1
ATOM 623 O O . PHE A 1 80 ? 28.846 -4.922 -25.231 1.00 92.19 80 PHE A O 1
ATOM 630 N N . GLY A 1 81 ? 29.355 -3.298 -26.690 1.00 94.94 81 GLY A N 1
ATOM 631 C CA . GLY A 1 81 ? 28.664 -3.888 -27.841 1.00 94.94 81 GLY A CA 1
ATOM 632 C C . GLY A 1 81 ? 27.132 -3.728 -27.828 1.00 94.94 81 GLY A C 1
ATOM 633 O O . GLY A 1 81 ? 26.564 -3.122 -26.921 1.00 94.94 81 GLY A O 1
ATOM 634 N N . PRO A 1 82 ? 26.419 -4.287 -28.826 1.00 95.00 82 PRO A N 1
ATOM 635 C CA . PRO A 1 82 ? 24.972 -4.090 -28.984 1.00 95.00 82 PRO A CA 1
ATOM 636 C C . PRO A 1 82 ? 24.151 -4.712 -27.844 1.00 95.00 82 PRO A C 1
ATOM 638 O O . PRO A 1 82 ? 23.125 -4.169 -27.437 1.00 95.00 82 PRO A O 1
ATOM 641 N N . LYS A 1 83 ? 24.612 -5.843 -27.292 1.00 93.94 83 LYS A N 1
ATOM 642 C CA . LYS A 1 83 ? 23.990 -6.477 -26.118 1.00 93.94 83 LYS A CA 1
ATOM 643 C C . LYS A 1 83 ? 24.238 -5.660 -24.847 1.00 93.94 83 LYS A C 1
ATOM 645 O O . LYS A 1 83 ? 23.308 -5.485 -24.065 1.00 93.94 83 LYS A O 1
ATOM 650 N N . GLY A 1 84 ? 25.447 -5.124 -24.677 1.00 95.69 84 GLY A N 1
ATOM 651 C CA . GLY A 1 84 ? 25.803 -4.264 -23.551 1.00 95.69 84 GLY A CA 1
ATOM 652 C C . GLY A 1 84 ? 25.045 -2.934 -23.551 1.00 95.69 84 GLY A C 1
ATOM 653 O O . GLY A 1 84 ? 24.505 -2.547 -22.518 1.00 95.69 84 GLY A O 1
ATOM 654 N N . ALA A 1 85 ? 24.876 -2.305 -24.719 1.00 94.62 85 ALA A N 1
ATOM 655 C CA . ALA A 1 85 ? 24.045 -1.109 -24.879 1.00 94.62 85 ALA A CA 1
ATOM 656 C C . ALA A 1 85 ? 22.567 -1.374 -24.533 1.00 94.62 85 ALA A C 1
ATOM 658 O O . ALA A 1 85 ? 21.915 -0.559 -23.880 1.00 94.62 85 ALA A O 1
ATOM 659 N N . LYS A 1 86 ? 22.031 -2.545 -24.910 1.00 95.75 86 LYS A N 1
ATOM 660 C CA . LYS A 1 86 ? 20.677 -2.962 -24.513 1.00 95.75 86 LYS A CA 1
ATOM 661 C C . LYS A 1 86 ? 20.563 -3.178 -23.003 1.00 95.75 86 LYS A C 1
ATOM 663 O O . LYS A 1 86 ? 19.555 -2.792 -22.421 1.00 95.75 86 LYS A O 1
ATOM 668 N N . LEU A 1 87 ? 21.572 -3.789 -22.384 1.00 93.56 87 LEU A N 1
ATOM 669 C CA . LEU A 1 87 ? 21.626 -4.000 -20.937 1.00 93.56 87 LEU A CA 1
ATOM 670 C C . LEU A 1 87 ? 21.656 -2.658 -20.192 1.00 93.56 87 LEU A C 1
ATOM 672 O O . LEU A 1 87 ? 20.839 -2.453 -19.302 1.00 93.56 87 LEU A O 1
ATOM 676 N N . MET A 1 88 ? 22.477 -1.710 -20.650 1.00 93.56 88 MET A N 1
ATOM 677 C CA . MET A 1 88 ? 22.519 -0.343 -20.119 1.00 93.56 88 MET A CA 1
ATOM 678 C C . MET A 1 88 ? 21.149 0.346 -20.203 1.00 93.56 88 MET A C 1
ATOM 680 O O . MET A 1 88 ? 20.689 0.940 -19.234 1.00 93.56 88 MET A O 1
ATOM 684 N N . ALA A 1 89 ? 20.457 0.229 -21.340 1.00 92.50 89 ALA A N 1
ATOM 685 C CA . ALA A 1 89 ? 19.129 0.817 -21.519 1.00 92.50 89 ALA A CA 1
ATOM 686 C C . ALA A 1 89 ? 18.037 0.159 -20.653 1.00 92.50 89 ALA A C 1
ATOM 688 O O . ALA A 1 89 ? 17.034 0.802 -20.350 1.00 92.50 89 ALA A O 1
ATOM 689 N N . LEU A 1 90 ? 18.188 -1.119 -20.286 1.00 91.25 90 LEU A N 1
ATOM 690 C CA . LEU A 1 90 ? 17.275 -1.806 -19.368 1.00 91.25 90 LEU A CA 1
ATOM 691 C C . LEU A 1 90 ? 17.531 -1.390 -17.919 1.00 91.25 90 LEU A C 1
ATOM 693 O O . LEU A 1 90 ? 16.580 -1.083 -17.207 1.00 91.25 90 LEU A O 1
ATOM 697 N N . GLU A 1 91 ? 18.798 -1.328 -17.510 1.00 89.38 91 GLU A N 1
ATOM 698 C CA . GLU A 1 91 ? 19.195 -0.865 -16.177 1.00 89.38 91 GLU A CA 1
ATOM 699 C C . GLU A 1 91 ? 18.806 0.602 -15.957 1.00 89.38 91 GLU A C 1
ATOM 701 O O . GLU A 1 91 ? 18.278 0.935 -14.905 1.00 89.38 91 GLU A O 1
ATOM 706 N N . ALA A 1 92 ? 18.940 1.459 -16.974 1.00 88.25 92 ALA A N 1
ATOM 707 C CA . ALA A 1 92 ? 18.514 2.860 -16.901 1.00 88.25 92 ALA A CA 1
ATOM 708 C C . ALA A 1 92 ? 16.996 3.041 -16.699 1.00 88.25 92 ALA A C 1
ATOM 710 O O . ALA A 1 92 ? 16.555 4.096 -16.256 1.00 88.25 92 ALA A O 1
ATOM 711 N N . LYS A 1 93 ? 16.183 2.033 -17.041 1.00 85.00 93 LYS A N 1
ATOM 712 C CA . LYS A 1 93 ? 14.730 2.043 -16.795 1.00 85.00 93 LYS A CA 1
ATOM 713 C C . LYS A 1 93 ? 14.367 1.513 -15.409 1.00 85.00 93 LYS A C 1
ATOM 715 O O . LYS A 1 93 ? 13.234 1.698 -14.966 1.00 85.00 93 LYS A O 1
ATOM 720 N N . PHE A 1 94 ? 15.292 0.828 -14.744 1.00 79.25 94 PHE A N 1
ATOM 721 C CA . PHE A 1 94 ? 15.083 0.307 -13.404 1.00 79.25 94 PHE A CA 1
ATOM 722 C C . PHE A 1 94 ? 15.090 1.472 -12.403 1.00 79.25 94 PHE A C 1
ATOM 724 O O . PHE A 1 94 ? 15.981 2.311 -12.433 1.00 79.25 94 PHE A O 1
ATOM 731 N N . GLY A 1 95 ? 14.071 1.557 -11.545 1.00 75.75 95 GLY A N 1
ATOM 732 C CA . GLY A 1 95 ? 13.914 2.662 -10.586 1.00 75.75 95 GLY A CA 1
ATOM 733 C C . GLY A 1 95 ? 13.128 3.877 -11.099 1.00 75.75 95 GLY A C 1
ATOM 734 O O . GLY A 1 95 ? 12.857 4.783 -10.319 1.00 75.75 95 GLY A O 1
ATOM 735 N N . ASN A 1 96 ? 12.693 3.875 -12.365 1.00 75.75 96 ASN A N 1
ATOM 736 C CA . ASN A 1 96 ? 11.840 4.922 -12.948 1.00 75.75 96 ASN A CA 1
ATOM 737 C C . ASN A 1 96 ? 10.344 4.545 -12.979 1.00 75.75 96 ASN A C 1
ATOM 739 O O . ASN A 1 96 ? 9.556 5.153 -13.699 1.00 75.75 96 ASN A O 1
ATOM 743 N N . ASP A 1 97 ? 9.961 3.503 -12.242 1.00 81.50 97 ASP A N 1
ATOM 744 C CA . ASP A 1 97 ? 8.572 3.074 -12.098 1.00 81.50 97 ASP A CA 1
ATOM 745 C C . ASP A 1 97 ? 7.914 3.894 -10.979 1.00 81.50 97 ASP A C 1
ATOM 747 O O . ASP A 1 97 ? 8.288 3.783 -9.810 1.00 81.50 97 ASP A O 1
ATOM 751 N N . GLU A 1 98 ? 6.931 4.717 -11.351 1.00 81.94 98 GLU A N 1
ATOM 752 C CA . GLU A 1 98 ? 6.210 5.624 -10.445 1.00 81.94 98 GLU A CA 1
ATOM 753 C C . GLU A 1 98 ? 5.592 4.905 -9.240 1.00 81.94 98 GLU A C 1
ATOM 755 O O . GLU A 1 98 ? 5.417 5.512 -8.185 1.00 81.94 98 GLU A O 1
ATOM 760 N N . ARG A 1 99 ? 5.307 3.600 -9.355 1.00 84.56 99 ARG A N 1
ATOM 761 C CA . ARG A 1 99 ? 4.764 2.802 -8.244 1.00 84.56 99 ARG A CA 1
ATOM 762 C C . ARG A 1 99 ? 5.721 2.686 -7.062 1.00 84.56 99 ARG A C 1
ATOM 764 O O . ARG A 1 99 ? 5.263 2.483 -5.944 1.00 84.56 99 ARG A O 1
ATOM 771 N N . PHE A 1 100 ? 7.024 2.780 -7.314 1.00 83.25 100 PHE A N 1
ATOM 772 C CA . PHE A 1 100 ? 8.069 2.641 -6.298 1.00 83.25 100 PHE A CA 1
ATOM 773 C C . PHE A 1 100 ? 8.758 3.971 -5.977 1.00 83.25 100 PHE A C 1
ATOM 775 O O . PHE A 1 100 ? 9.718 3.995 -5.207 1.00 83.25 100 PHE A O 1
ATOM 782 N N . ARG A 1 101 ? 8.294 5.083 -6.559 1.00 86.00 101 ARG A N 1
ATOM 783 C CA . ARG A 1 101 ? 8.798 6.416 -6.231 1.00 86.00 101 ARG A CA 1
ATOM 784 C C . ARG A 1 101 ? 8.199 6.843 -4.892 1.00 86.00 101 ARG A C 1
ATOM 786 O O . ARG A 1 101 ? 7.002 6.659 -4.682 1.00 86.00 101 ARG A O 1
ATOM 793 N N . MET A 1 102 ? 9.023 7.398 -3.996 1.00 80.00 102 MET A N 1
ATOM 794 C CA . MET A 1 102 ? 8.565 7.933 -2.709 1.00 80.00 102 MET A CA 1
ATOM 795 C C . MET A 1 102 ? 7.612 9.102 -2.976 1.00 80.00 102 MET A C 1
ATOM 797 O O . MET A 1 102 ? 8.039 10.226 -3.234 1.00 80.00 102 MET A O 1
ATOM 801 N N . ASN A 1 103 ? 6.325 8.786 -3.028 1.00 81.12 103 ASN A N 1
ATOM 802 C CA . ASN A 1 103 ? 5.243 9.727 -3.244 1.00 81.12 103 ASN A CA 1
ATOM 803 C C . ASN A 1 103 ? 4.665 10.165 -1.891 1.00 81.12 103 ASN A C 1
ATOM 805 O O . ASN A 1 103 ? 4.991 9.598 -0.851 1.00 81.12 103 ASN A O 1
ATOM 809 N N . GLU A 1 104 ? 3.813 11.185 -1.917 1.00 81.38 104 GLU A N 1
ATOM 810 C CA . GLU A 1 104 ? 3.169 11.774 -0.736 1.00 81.38 104 GLU A CA 1
ATOM 811 C C . GLU A 1 104 ? 2.452 10.753 0.154 1.00 81.38 104 GLU A C 1
ATOM 813 O O . GLU A 1 104 ? 2.443 10.900 1.365 1.00 81.38 104 GLU A O 1
ATOM 818 N N . LYS A 1 105 ? 1.987 9.633 -0.414 1.00 78.69 105 LYS A N 1
ATOM 819 C CA . LYS A 1 105 ? 1.346 8.545 0.341 1.00 78.69 105 LYS A CA 1
ATOM 820 C C . LYS A 1 105 ? 2.300 7.793 1.276 1.00 78.69 105 LYS A C 1
ATOM 822 O O . LYS A 1 105 ? 1.833 7.055 2.135 1.00 78.69 105 LYS A O 1
ATOM 827 N N . PHE A 1 106 ? 3.611 7.904 1.055 1.00 80.94 106 PHE A N 1
ATOM 828 C CA . PHE A 1 106 ? 4.659 7.293 1.883 1.00 80.94 106 PHE A CA 1
ATOM 829 C C . PHE A 1 106 ? 5.375 8.309 2.780 1.00 80.94 106 PHE A C 1
ATOM 831 O O . PHE A 1 106 ? 6.248 7.921 3.553 1.00 80.94 106 PHE A O 1
ATOM 838 N N . LEU A 1 107 ? 5.072 9.603 2.643 1.00 76.50 107 LEU A N 1
ATOM 839 C CA . LEU A 1 107 ? 5.563 10.615 3.565 1.00 76.50 107 LEU A CA 1
ATOM 840 C C . LEU A 1 107 ? 4.680 10.541 4.811 1.00 76.50 107 LEU A C 1
ATOM 842 O O . LEU A 1 107 ? 3.519 10.929 4.764 1.00 76.50 107 LEU A O 1
ATOM 846 N N . ASP A 1 108 ? 5.226 10.005 5.903 1.00 67.12 108 ASP A N 1
ATOM 847 C CA . ASP A 1 108 ? 4.553 10.017 7.201 1.00 67.12 108 ASP A CA 1
ATOM 848 C C . ASP A 1 108 ? 4.169 11.469 7.543 1.00 67.12 108 ASP A C 1
ATOM 850 O O . ASP A 1 108 ? 5.024 12.363 7.535 1.00 67.12 108 ASP A O 1
ATOM 854 N N . GLU A 1 109 ? 2.879 11.702 7.805 1.00 62.72 109 GLU A N 1
ATOM 855 C CA . GLU A 1 109 ? 2.218 13.001 8.035 1.00 62.72 109 GLU A CA 1
ATOM 856 C C . GLU A 1 109 ? 2.687 13.736 9.316 1.00 62.72 109 GLU A C 1
ATOM 858 O O . GLU A 1 109 ? 1.955 14.523 9.910 1.00 62.72 109 GLU A O 1
ATOM 863 N N . ASP A 1 110 ? 3.934 13.548 9.746 1.00 57.16 110 ASP A N 1
ATOM 864 C CA . ASP A 1 110 ? 4.553 14.276 10.861 1.00 57.16 110 ASP A CA 1
ATOM 865 C C . ASP A 1 110 ? 4.993 15.702 10.463 1.00 57.16 110 ASP A C 1
ATOM 867 O O . ASP A 1 110 ? 5.553 16.447 11.274 1.00 57.16 110 ASP A O 1
ATOM 871 N N . LYS A 1 111 ? 4.746 16.119 9.212 1.00 54.12 111 LYS A N 1
ATOM 872 C CA . LYS A 1 111 ? 4.962 17.493 8.740 1.00 54.12 111 LYS A CA 1
ATOM 873 C C . LYS A 1 111 ? 3.647 18.158 8.359 1.00 54.12 111 LYS A C 1
ATOM 875 O O . LYS A 1 111 ? 3.246 18.167 7.203 1.00 54.12 111 LYS A O 1
ATOM 880 N N . THR A 1 112 ? 3.048 18.761 9.377 1.00 49.75 112 THR A N 1
ATOM 881 C CA . THR A 1 112 ? 2.137 19.911 9.363 1.00 49.75 112 THR A CA 1
ATOM 882 C C . THR A 1 112 ? 2.151 20.697 8.042 1.00 49.75 112 THR A C 1
ATOM 884 O O . THR A 1 112 ? 2.959 21.606 7.864 1.00 49.75 112 THR A O 1
ATOM 887 N N . ASN A 1 113 ? 1.248 20.366 7.120 1.00 46.62 113 ASN A N 1
ATOM 888 C CA . ASN A 1 113 ? 0.866 21.238 6.012 1.00 46.62 113 ASN A CA 1
ATOM 889 C C . ASN A 1 113 ? -0.669 21.263 5.979 1.00 46.62 113 ASN A C 1
ATOM 891 O O . ASN A 1 113 ? -1.326 20.388 5.426 1.00 46.62 113 ASN A O 1
ATOM 895 N N . G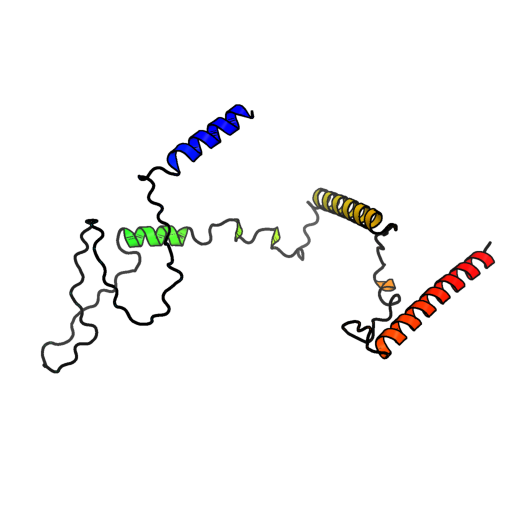LU A 1 114 ? -1.233 22.232 6.696 1.00 53.53 114 GLU A N 1
ATOM 896 C CA . GLU A 1 114 ? -2.646 22.313 7.090 1.00 53.53 114 GLU A CA 1
ATOM 897 C C . GLU A 1 114 ? -3.570 22.935 6.022 1.00 53.53 114 GLU A C 1
ATOM 899 O O . GLU A 1 114 ? -4.591 23.519 6.377 1.00 53.53 114 GLU A O 1
ATOM 904 N N . GLU A 1 115 ? -3.257 22.859 4.723 1.00 54.81 115 GLU A N 1
ATOM 905 C CA . GLU A 1 115 ? -3.972 23.690 3.729 1.00 54.81 115 GLU A CA 1
ATOM 906 C C . GLU A 1 115 ? -4.725 22.942 2.611 1.00 54.81 115 GLU A C 1
ATOM 908 O O . GLU A 1 115 ? -5.489 23.583 1.894 1.00 54.81 115 GLU A O 1
ATOM 913 N N . GLU A 1 116 ? -4.652 21.606 2.504 1.00 51.31 116 GLU A N 1
ATOM 914 C CA . GLU A 1 116 ? -5.396 20.850 1.462 1.00 51.31 116 GLU A CA 1
ATOM 915 C C . GLU A 1 116 ? -6.293 19.711 2.004 1.00 51.31 116 GLU A C 1
ATOM 917 O O . GLU A 1 116 ? -6.753 18.842 1.269 1.00 51.31 116 GLU A O 1
ATOM 922 N N . VAL A 1 117 ? -6.595 19.726 3.307 1.00 54.38 117 VAL A N 1
ATOM 923 C CA . VAL A 1 117 ? -7.168 18.574 4.041 1.00 54.38 117 VAL A CA 1
ATOM 924 C C . VAL A 1 117 ? -8.711 18.542 4.078 1.00 54.38 117 VAL A C 1
ATOM 926 O O . VAL A 1 117 ? -9.305 17.538 4.470 1.00 54.38 117 VAL A O 1
ATOM 929 N N . ASP A 1 118 ? -9.411 19.603 3.664 1.00 60.34 118 ASP A N 1
ATOM 930 C CA . ASP A 1 118 ? -10.867 19.704 3.901 1.00 60.34 118 ASP A CA 1
ATOM 931 C C . ASP A 1 118 ? -11.701 18.716 3.053 1.00 60.34 118 ASP A C 1
ATOM 933 O O . ASP A 1 118 ? -12.697 18.158 3.520 1.00 60.34 118 ASP A O 1
ATOM 937 N N . GLY A 1 119 ? -11.266 18.420 1.822 1.00 62.69 119 GLY A N 1
ATOM 938 C CA . GLY 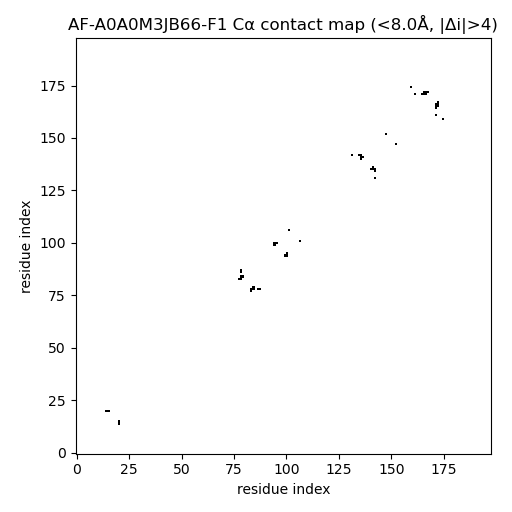A 1 119 ? -11.967 17.486 0.930 1.00 62.69 119 GLY A CA 1
ATOM 939 C C . GLY A 1 119 ? -11.802 16.019 1.338 1.00 62.69 119 GLY A C 1
ATOM 940 O O . GLY A 1 119 ? -12.786 15.296 1.508 1.00 62.69 119 GLY A O 1
ATOM 941 N N . GLU A 1 120 ? -10.559 15.588 1.546 1.00 66.12 120 GLU A N 1
ATOM 942 C CA . GLU A 1 120 ? -10.227 14.194 1.863 1.00 66.12 120 GLU A CA 1
ATOM 943 C C . GLU A 1 120 ? -10.723 13.791 3.259 1.00 66.12 120 GLU A C 1
ATOM 945 O O . GLU A 1 120 ? -11.319 12.723 3.432 1.00 66.12 120 GLU A O 1
ATOM 950 N N . ALA A 1 121 ? -10.604 14.678 4.253 1.00 74.75 121 ALA A N 1
ATOM 951 C CA . ALA A 1 121 ? -11.137 14.418 5.589 1.00 74.75 121 ALA A CA 1
ATOM 952 C C . ALA A 1 121 ? -12.668 14.246 5.583 1.00 74.75 121 ALA A C 1
ATOM 954 O O . ALA A 1 121 ? -13.214 13.442 6.352 1.00 74.75 121 ALA A O 1
ATOM 955 N N . MET A 1 122 ? -13.376 14.970 4.710 1.00 74.94 122 MET A N 1
ATOM 956 C CA . MET A 1 122 ? -14.825 14.845 4.565 1.00 74.94 122 MET A CA 1
ATOM 957 C C . MET A 1 122 ? -15.227 13.525 3.890 1.00 74.94 122 MET A C 1
ATOM 959 O O . MET A 1 122 ? -16.199 12.894 4.331 1.00 74.94 122 MET A O 1
ATOM 963 N N . GLU A 1 123 ? -14.492 13.084 2.867 1.00 80.25 123 GLU A N 1
ATOM 964 C CA . GLU A 1 123 ? -14.713 11.787 2.212 1.00 80.25 123 GLU A CA 1
ATOM 965 C C . GLU A 1 123 ? -14.448 10.622 3.172 1.00 80.25 123 GLU A C 1
ATOM 967 O O . GLU A 1 123 ? -15.341 9.796 3.387 1.00 80.25 123 GLU A O 1
ATOM 972 N N . LEU A 1 124 ? -13.316 10.637 3.879 1.00 81.56 124 LEU A N 1
ATOM 973 C CA . LEU A 1 124 ? -12.985 9.649 4.912 1.00 81.56 124 LEU A CA 1
ATOM 974 C C . LEU A 1 124 ? -14.042 9.598 6.025 1.00 81.56 124 LEU A C 1
ATOM 976 O O . LEU A 1 124 ? -14.442 8.526 6.494 1.00 81.56 124 LEU A O 1
ATOM 980 N N . ALA A 1 125 ? -14.557 10.755 6.452 1.00 85.12 125 ALA A N 1
ATOM 981 C CA . ALA A 1 125 ? -15.622 10.809 7.449 1.00 85.12 125 ALA A CA 1
ATOM 982 C C . ALA A 1 125 ? -16.944 10.220 6.932 1.00 85.12 125 ALA A C 1
ATOM 984 O O . ALA A 1 125 ? -17.720 9.668 7.721 1.00 85.12 125 ALA A O 1
ATOM 985 N N . LYS A 1 126 ? -17.230 10.348 5.633 1.00 89.06 126 LYS A N 1
ATOM 986 C CA . LYS A 1 126 ? -18.422 9.778 4.998 1.00 89.06 126 LYS A CA 1
ATOM 987 C C . LYS A 1 126 ? -18.307 8.261 4.883 1.00 89.06 126 LYS A C 1
ATOM 989 O O . LYS A 1 126 ? -19.237 7.572 5.299 1.00 89.06 126 LYS A O 1
ATOM 994 N N . GLU A 1 127 ? -17.177 7.751 4.407 1.00 88.44 127 GLU A N 1
ATOM 995 C CA . GLU A 1 127 ? -16.910 6.310 4.313 1.00 88.44 127 GLU A CA 1
ATOM 996 C C . GLU A 1 127 ? -17.022 5.646 5.685 1.00 88.44 127 GLU A C 1
ATOM 998 O O . GLU A 1 127 ? -17.848 4.751 5.882 1.00 88.44 127 GLU A O 1
ATOM 1003 N N . LYS A 1 128 ? -16.339 6.201 6.690 1.00 90.50 128 LYS A N 1
ATOM 1004 C CA . LYS A 1 128 ? -16.413 5.721 8.074 1.00 90.50 128 LYS A CA 1
ATOM 1005 C C . LYS A 1 128 ? -17.848 5.666 8.603 1.00 90.50 128 LYS A C 1
ATOM 1007 O O . LYS A 1 128 ? -18.231 4.711 9.276 1.00 90.50 128 LYS A O 1
ATOM 1012 N N . LYS A 1 129 ? -18.679 6.674 8.307 1.00 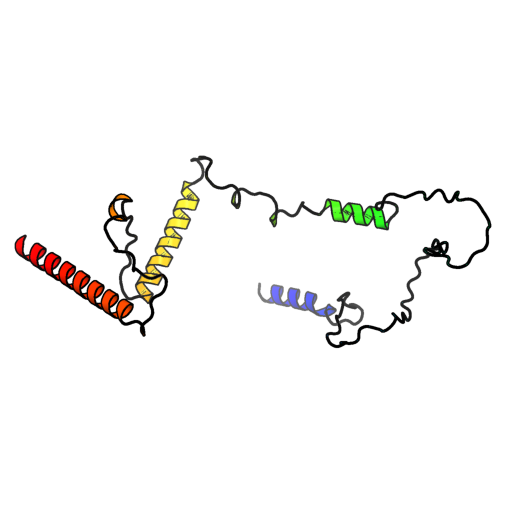91.12 129 LYS A N 1
ATOM 1013 C CA . LYS A 1 129 ? -20.103 6.660 8.693 1.00 91.12 129 LYS A CA 1
ATOM 1014 C C . LYS A 1 129 ? -20.857 5.509 8.024 1.00 91.12 129 LYS A C 1
ATOM 1016 O O . LYS A 1 129 ? -21.621 4.833 8.710 1.00 91.12 129 LYS A O 1
ATOM 1021 N N . THR A 1 130 ? -20.632 5.273 6.730 1.00 93.56 130 THR A N 1
ATOM 1022 C CA . THR A 1 130 ? -21.283 4.169 6.004 1.00 93.56 130 THR A CA 1
ATOM 1023 C C . THR A 1 130 ? -20.882 2.803 6.557 1.00 93.56 130 THR A C 1
ATOM 1025 O O . THR A 1 130 ? -21.743 1.949 6.766 1.00 93.56 130 THR A O 1
ATOM 1028 N N . GLU A 1 131 ? -19.610 2.614 6.906 1.00 94.19 131 GLU A N 1
ATOM 1029 C CA . GLU A 1 131 ? -19.121 1.382 7.531 1.00 94.19 131 GLU A CA 1
ATOM 1030 C C . GLU A 1 131 ? -19.774 1.134 8.895 1.00 94.19 131 GLU A C 1
ATOM 1032 O O . GLU A 1 131 ? -20.268 0.035 9.161 1.00 94.19 131 GLU A O 1
ATOM 1037 N N . PHE A 1 132 ? -19.850 2.161 9.752 1.00 92.75 132 PHE A N 1
ATOM 1038 C CA . PHE A 1 132 ? -20.524 2.053 11.051 1.00 92.75 132 PHE A CA 1
ATOM 1039 C C . PHE A 1 132 ? -22.015 1.746 10.916 1.00 92.75 132 PHE A C 1
ATOM 1041 O O . PHE A 1 132 ? -22.570 0.994 11.724 1.00 92.75 132 PHE A O 1
ATOM 1048 N N . GLU A 1 133 ? -22.668 2.301 9.898 1.00 93.88 133 GLU A N 1
ATOM 1049 C CA . GLU A 1 133 ? -24.064 1.999 9.607 1.00 93.88 133 GLU A CA 1
ATOM 1050 C C . GLU A 1 133 ? -24.241 0.519 9.241 1.00 93.88 133 GLU A C 1
ATOM 1052 O O . GLU A 1 133 ? -25.115 -0.151 9.801 1.00 93.88 133 GLU A O 1
ATOM 1057 N N . ILE A 1 134 ? -23.378 -0.024 8.380 1.00 95.88 134 ILE A N 1
ATOM 1058 C CA . ILE A 1 134 ? -23.387 -1.446 8.009 1.00 95.88 134 ILE A CA 1
ATOM 1059 C C . ILE A 1 134 ? -23.154 -2.327 9.242 1.00 95.88 134 ILE A C 1
ATOM 1061 O O . ILE A 1 134 ? -23.937 -3.243 9.502 1.00 95.88 134 ILE A O 1
ATOM 1065 N N . LEU A 1 135 ? -22.138 -2.015 10.049 1.00 93.75 135 LEU A N 1
ATOM 1066 C CA . LEU A 1 135 ? -21.847 -2.712 11.307 1.00 93.75 135 LEU A CA 1
ATOM 1067 C C . LEU A 1 135 ? -23.056 -2.721 12.249 1.00 93.75 135 LEU A C 1
ATOM 1069 O O . LEU A 1 135 ? -23.369 -3.753 12.845 1.00 93.75 135 LEU A O 1
ATOM 1073 N N . SER A 1 136 ? -23.760 -1.592 12.362 1.00 92.56 136 SER A N 1
ATOM 1074 C CA . SER A 1 136 ? -24.947 -1.491 13.214 1.00 92.56 136 SER A CA 1
ATOM 1075 C C . SER A 1 136 ? -26.100 -2.373 12.732 1.00 92.56 136 SER A C 1
ATOM 1077 O O . SER A 1 136 ? -26.761 -3.015 13.552 1.00 92.56 136 SER A O 1
ATOM 1079 N N . LYS A 1 137 ? -26.294 -2.465 11.409 1.00 94.50 137 LYS A N 1
ATOM 1080 C CA . LYS A 1 137 ? -27.301 -3.325 10.773 1.00 94.50 137 LYS A CA 1
ATOM 1081 C C . LYS A 1 137 ? -26.986 -4.802 10.990 1.00 94.50 137 LYS A C 1
ATOM 1083 O O . LYS A 1 137 ? -27.876 -5.558 11.364 1.00 94.50 137 LYS A O 1
ATOM 1088 N N . V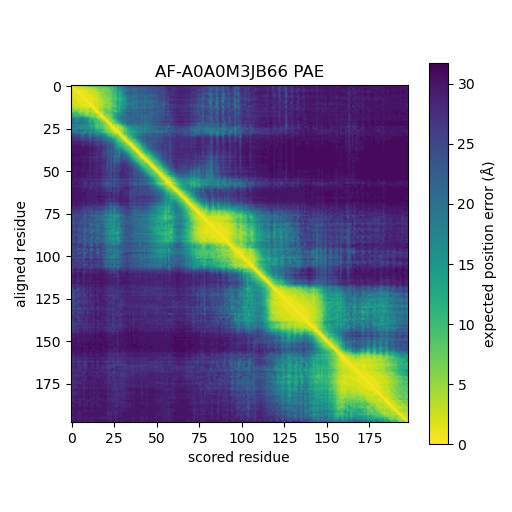AL A 1 138 ? -25.725 -5.201 10.813 1.00 95.94 138 VAL A N 1
ATOM 1089 C CA . VAL A 1 138 ? -25.283 -6.596 10.987 1.00 95.94 138 VAL A CA 1
ATOM 1090 C C . VAL A 1 138 ? -25.384 -7.042 12.446 1.00 95.94 138 VAL A C 1
ATOM 1092 O O . VAL A 1 138 ? -25.830 -8.151 12.724 1.00 95.94 138 VAL A O 1
ATOM 1095 N N . LEU A 1 139 ? -24.990 -6.185 13.390 1.00 93.25 139 LEU A N 1
ATOM 1096 C CA . LEU A 1 139 ? -24.973 -6.522 14.818 1.00 93.25 139 LEU A CA 1
ATOM 1097 C C . LEU A 1 139 ? -26.319 -6.297 15.521 1.00 93.25 139 LEU A C 1
ATOM 1099 O O . LEU A 1 139 ? -26.442 -6.624 16.701 1.00 93.25 139 LEU A O 1
ATOM 1103 N N . GLY A 1 140 ? -27.302 -5.695 14.842 1.00 90.88 140 GLY A N 1
ATOM 1104 C CA . GLY A 1 140 ? -28.611 -5.373 15.417 1.00 90.88 140 GLY A CA 1
ATOM 1105 C C . GLY A 1 140 ? -28.561 -4.359 16.567 1.00 90.88 140 GLY A C 1
ATOM 1106 O O . GLY A 1 140 ? -29.500 -4.276 17.357 1.00 90.88 140 GLY A O 1
ATOM 1107 N N . ARG A 1 141 ? -27.466 -3.597 16.701 1.00 87.44 141 ARG A N 1
ATOM 1108 C CA . ARG A 1 141 ? -27.288 -2.578 17.747 1.00 87.44 141 ARG A CA 1
ATOM 1109 C C . ARG A 1 141 ? -26.555 -1.357 17.211 1.00 87.44 141 ARG A C 1
ATOM 1111 O O . ARG A 1 141 ? -25.582 -1.478 16.471 1.00 87.44 141 ARG A O 1
ATOM 1118 N N . THR A 1 142 ? -26.974 -0.170 17.644 1.00 84.62 142 THR A N 1
ATOM 1119 C CA . THR A 1 142 ? -26.279 1.081 17.321 1.00 84.62 142 THR A CA 1
ATOM 1120 C C . THR A 1 142 ? -24.888 1.097 17.949 1.00 84.62 142 THR A C 1
ATOM 1122 O O . THR A 1 142 ? -24.741 1.066 19.172 1.00 84.62 142 THR A O 1
ATOM 1125 N N . ILE A 1 143 ? -23.867 1.213 17.102 1.00 80.50 143 ILE A N 1
ATOM 1126 C CA . ILE A 1 143 ? -22.496 1.499 17.515 1.00 80.50 143 ILE A CA 1
ATOM 1127 C C . ILE A 1 143 ? -22.283 2.998 17.332 1.00 80.50 143 ILE A C 1
ATOM 1129 O O . ILE A 1 143 ? -22.213 3.496 16.213 1.00 80.50 143 ILE A O 1
ATOM 1133 N N . ARG A 1 144 ? -22.218 3.740 18.441 1.00 78.56 144 ARG A N 1
ATOM 1134 C CA . ARG A 1 144 ? -21.793 5.143 18.409 1.00 78.56 144 ARG A CA 1
ATOM 1135 C C . ARG A 1 144 ? -20.272 5.173 18.366 1.00 78.56 144 ARG A C 1
ATOM 1137 O O . ARG A 1 144 ? -19.640 4.471 19.152 1.00 78.56 144 ARG A O 1
ATOM 1144 N N . SER A 1 145 ? -19.689 6.008 17.502 1.00 66.81 145 SER A N 1
ATOM 1145 C CA . SER A 1 145 ? -18.262 6.312 17.602 1.00 66.81 145 SER A CA 1
ATOM 1146 C C . SER A 1 145 ? -18.050 7.059 18.917 1.00 66.81 145 SER A C 1
ATOM 1148 O O . SER A 1 145 ? -18.288 8.265 19.018 1.00 66.81 145 SER A O 1
ATOM 1150 N N . THR A 1 146 ? -17.677 6.342 19.968 1.00 58.56 146 THR A N 1
ATOM 1151 C CA . THR A 1 146 ? -17.274 6.975 21.211 1.00 58.56 146 THR A CA 1
ATOM 1152 C C . THR A 1 146 ? -15.950 7.663 20.919 1.00 58.56 146 THR A C 1
ATOM 1154 O O . THR A 1 146 ? -14.911 7.007 20.882 1.00 58.56 146 THR A O 1
ATOM 1157 N N . LYS A 1 147 ? -15.972 8.980 20.683 1.00 55.66 147 LYS A N 1
ATOM 1158 C CA . LYS A 1 147 ? -14.789 9.808 20.925 1.00 55.66 147 LYS A CA 1
ATOM 1159 C C . LYS A 1 147 ? -14.561 9.747 22.435 1.00 55.66 147 LYS A C 1
ATOM 1161 O O . LYS A 1 147 ? -15.077 10.575 23.180 1.00 55.66 147 LYS A O 1
ATOM 1166 N N . LEU A 1 148 ? -13.940 8.666 22.903 1.00 47.72 148 LEU A N 1
ATOM 1167 C CA . LEU A 1 148 ? -13.514 8.566 24.285 1.00 47.72 148 LEU A CA 1
ATOM 1168 C C . LEU A 1 148 ? -12.412 9.605 24.421 1.00 47.72 148 LEU A C 1
ATOM 1170 O O . LEU A 1 148 ? -11.351 9.470 23.826 1.00 47.72 148 LEU A O 1
ATOM 1174 N N . ASN A 1 149 ? -12.727 10.671 25.149 1.00 48.59 149 ASN A N 1
ATOM 1175 C CA . ASN A 1 149 ? -11.744 11.595 25.682 1.00 48.59 149 ASN A CA 1
ATOM 1176 C C . ASN A 1 149 ? -10.616 10.744 26.291 1.00 48.59 149 ASN A C 1
ATOM 1178 O O . ASN A 1 149 ? -10.914 9.793 27.018 1.00 48.59 149 ASN A O 1
ATOM 1182 N N . GLU A 1 150 ? -9.360 11.014 25.950 1.00 55.12 150 GLU A N 1
ATOM 1183 C CA . GLU A 1 150 ? -8.206 10.142 26.235 1.00 55.12 150 GLU A CA 1
ATOM 1184 C C . GLU A 1 150 ? -8.091 9.794 27.736 1.00 55.12 150 GLU A C 1
ATOM 1186 O O . GLU A 1 150 ? -7.681 8.699 28.118 1.00 55.12 150 GLU A O 1
ATOM 1191 N N . ASN A 1 151 ? -8.638 10.662 28.591 1.00 50.22 151 ASN A N 1
ATOM 1192 C CA . ASN A 1 151 ? -8.755 10.488 30.040 1.00 50.22 151 ASN A CA 1
ATOM 1193 C C . ASN A 1 151 ? -9.763 9.406 30.505 1.00 50.22 151 ASN A C 1
ATOM 1195 O O . ASN A 1 151 ? -9.728 8.990 31.662 1.00 50.22 151 ASN A O 1
ATOM 1199 N N . ALA A 1 152 ? -10.666 8.922 29.646 1.00 51.12 152 ALA A N 1
ATOM 1200 C CA . ALA A 1 152 ? -11.656 7.882 29.968 1.00 51.12 152 ALA A CA 1
ATOM 1201 C C . ALA A 1 152 ? -11.174 6.452 29.648 1.00 51.12 152 ALA A C 1
ATOM 1203 O O . ALA A 1 152 ? -11.744 5.473 30.148 1.00 51.12 152 ALA A O 1
ATOM 1204 N N . VAL A 1 153 ? -10.113 6.316 28.842 1.00 48.41 153 VAL A N 1
ATOM 1205 C CA . VAL A 1 153 ? -9.562 5.019 28.408 1.00 48.41 153 VAL A CA 1
ATOM 1206 C C . VAL A 1 153 ? -8.813 4.312 29.546 1.00 48.41 153 VAL A C 1
ATOM 1208 O O . VAL A 1 153 ? -8.808 3.084 29.606 1.00 48.41 153 VAL A O 1
ATOM 1211 N N . ALA A 1 154 ? -8.285 5.060 30.520 1.00 47.81 154 ALA A N 1
ATOM 1212 C CA . ALA A 1 154 ? -7.650 4.494 31.714 1.00 47.81 154 ALA A CA 1
ATOM 1213 C C . ALA A 1 154 ? -8.643 3.827 32.693 1.00 47.81 154 ALA A C 1
ATOM 1215 O O . ALA A 1 154 ? -8.243 3.002 33.511 1.00 47.81 154 ALA A O 1
ATOM 1216 N N . SER A 1 155 ? -9.937 4.163 32.618 1.00 53.62 155 SER A N 1
ATOM 1217 C CA . SER A 1 155 ? -10.940 3.784 33.627 1.00 53.62 155 SER A CA 1
ATOM 1218 C C . SER A 1 155 ? -11.829 2.596 33.228 1.00 53.62 155 SER A C 1
ATOM 1220 O O . SER A 1 155 ? -12.395 1.921 34.089 1.00 53.62 155 SER A O 1
ATOM 1222 N N . SER A 1 156 ? -11.976 2.291 31.935 1.00 55.91 156 SER A N 1
ATOM 1223 C CA . SER A 1 156 ? -13.187 1.561 31.529 1.00 55.91 156 SER A CA 1
ATOM 1224 C C . SER A 1 156 ? -13.092 0.043 31.423 1.00 55.91 156 SER A C 1
ATOM 1226 O O . SER A 1 156 ? -14.131 -0.603 31.552 1.00 55.91 156 SER A O 1
ATOM 1228 N N . GLN A 1 157 ? -11.927 -0.585 31.248 1.00 60.72 157 GLN A N 1
ATOM 1229 C CA . GLN A 1 157 ? -11.884 -2.051 31.141 1.00 60.72 157 GLN A CA 1
ATOM 1230 C C . GLN A 1 157 ? -10.621 -2.614 31.787 1.00 60.72 157 GLN A C 1
ATOM 1232 O O . GLN A 1 157 ? -9.514 -2.440 31.282 1.00 60.72 157 GLN A O 1
ATOM 1237 N N . LYS A 1 158 ? -10.796 -3.319 32.913 1.00 68.31 158 LYS A N 1
ATOM 1238 C CA . LYS A 1 158 ? -9.749 -4.176 33.477 1.00 68.31 158 LYS A CA 1
ATOM 1239 C C . LYS A 1 158 ? -9.335 -5.157 32.377 1.00 68.31 158 LYS A C 1
ATOM 1241 O O . LYS A 1 158 ? -10.156 -5.966 31.944 1.00 68.31 158 LYS A O 1
ATOM 1246 N N . LYS A 1 159 ? -8.100 -5.039 31.885 1.00 78.50 159 LYS A N 1
ATOM 1247 C CA . LYS A 1 159 ? -7.562 -5.944 30.863 1.00 78.50 159 LYS A CA 1
ATOM 1248 C C . LYS A 1 159 ? -7.602 -7.373 31.411 1.00 78.50 159 LYS A C 1
ATOM 1250 O O . LYS A 1 159 ? -7.350 -7.582 32.599 1.00 78.50 159 LYS A O 1
ATOM 1255 N N . ALA A 1 160 ? -7.965 -8.334 30.565 1.00 83.56 160 ALA A N 1
ATOM 1256 C CA . ALA A 1 160 ? -7.967 -9.737 30.955 1.00 83.56 160 ALA A CA 1
ATOM 1257 C C . ALA A 1 160 ? -6.552 -10.149 31.409 1.00 83.56 160 ALA A C 1
ATOM 1259 O O . ALA A 1 160 ? -5.578 -9.727 30.783 1.00 83.56 160 ALA A O 1
ATOM 1260 N N . PRO A 1 161 ? -6.409 -10.962 32.470 1.00 87.81 161 PRO A N 1
ATOM 1261 C CA . PRO A 1 161 ? -5.104 -11.382 32.987 1.00 87.81 161 PRO A CA 1
ATOM 1262 C C . PRO A 1 161 ? -4.405 -12.437 32.105 1.00 87.81 161 PRO A C 1
ATOM 1264 O O . PRO A 1 161 ? -3.414 -13.027 32.521 1.00 87.81 161 PRO A O 1
ATOM 1267 N N . PHE A 1 162 ? -4.917 -12.695 30.901 1.00 89.50 162 PHE A N 1
ATOM 1268 C CA . PHE A 1 162 ? -4.439 -13.707 29.964 1.00 89.50 162 PHE A CA 1
ATOM 1269 C C . PHE A 1 162 ? -4.431 -13.156 28.534 1.00 89.50 162 PHE A C 1
ATOM 1271 O O . PHE A 1 162 ? -5.237 -12.296 28.181 1.00 89.50 162 PHE A O 1
ATOM 1278 N N . LEU A 1 163 ? -3.523 -13.674 27.700 1.00 89.50 163 LEU A N 1
ATOM 1279 C CA . LEU A 1 163 ? -3.350 -13.220 26.316 1.00 89.50 163 LEU A CA 1
ATOM 1280 C C . LEU A 1 163 ? -4.446 -13.751 25.378 1.00 89.50 163 LEU A C 1
ATOM 1282 O O . LEU A 1 163 ? -4.885 -13.045 24.473 1.00 89.50 163 LEU A O 1
ATOM 1286 N N . ARG A 1 164 ? -4.901 -14.989 25.598 1.00 93.44 164 ARG A N 1
ATOM 1287 C CA . ARG A 1 164 ? -5.964 -15.632 24.818 1.00 93.44 164 ARG A CA 1
ATOM 1288 C C . ARG A 1 164 ? -6.941 -16.319 25.762 1.00 93.44 164 ARG A C 1
ATOM 1290 O O . ARG A 1 164 ? -6.521 -16.974 26.710 1.00 93.44 164 ARG A O 1
ATOM 1297 N N . PHE A 1 165 ? -8.234 -16.134 25.512 1.00 93.88 165 PHE A N 1
ATOM 1298 C CA . PHE A 1 165 ? -9.277 -16.820 26.266 1.00 93.88 165 PHE A CA 1
ATOM 1299 C C . PHE A 1 165 ? -9.256 -18.320 25.953 1.00 93.88 165 PHE A C 1
ATOM 1301 O O . PHE A 1 165 ? -9.030 -18.715 24.810 1.00 93.88 165 PHE A O 1
ATOM 1308 N N . ASP A 1 166 ? -9.519 -19.124 26.976 1.00 95.75 166 ASP A N 1
ATOM 1309 C CA . ASP A 1 166 ? -9.507 -20.585 26.939 1.00 95.75 166 ASP A CA 1
ATOM 1310 C C . ASP A 1 166 ? -10.717 -21.066 27.756 1.00 95.75 166 ASP A C 1
ATOM 1312 O O . ASP A 1 166 ? -10.722 -20.863 28.973 1.00 95.75 166 ASP A O 1
ATOM 1316 N N . PRO A 1 167 ? -11.762 -21.610 27.109 1.00 95.25 167 PRO A N 1
ATOM 1317 C CA . PRO A 1 167 ? -12.962 -22.092 27.787 1.00 95.25 167 PRO A CA 1
ATOM 1318 C C . PRO A 1 167 ? -12.706 -23.255 28.753 1.00 95.25 167 PRO A C 1
ATOM 1320 O O . PRO A 1 167 ? -13.454 -23.394 29.721 1.00 95.25 167 PRO A O 1
ATOM 1323 N N . ASP A 1 168 ? -11.662 -24.054 28.521 1.00 95.81 168 ASP A N 1
ATOM 1324 C CA . ASP A 1 168 ? -11.351 -25.227 29.346 1.00 95.81 168 ASP A CA 1
ATOM 1325 C C . ASP A 1 168 ? -10.550 -24.844 30.603 1.00 95.81 168 ASP A C 1
ATOM 1327 O O . ASP A 1 168 ? -10.444 -25.618 31.558 1.00 95.81 168 ASP A O 1
ATOM 1331 N N . ASN A 1 169 ? -10.027 -23.613 30.652 1.00 95.12 169 ASN A N 1
ATOM 1332 C CA . ASN A 1 169 ? -9.332 -23.089 31.817 1.00 95.12 169 ASN A CA 1
ATOM 1333 C C . ASN A 1 169 ? -10.330 -22.501 32.841 1.00 95.12 169 ASN A C 1
ATOM 1335 O O . ASN A 1 169 ? -10.944 -21.453 32.590 1.00 95.12 169 ASN A O 1
ATOM 1339 N N . PRO A 1 170 ? -10.440 -23.072 34.058 1.00 94.19 170 PRO A N 1
ATOM 1340 C CA . PRO A 1 170 ? -11.385 -22.595 35.066 1.00 94.19 170 PRO A CA 1
ATOM 1341 C C . PRO A 1 170 ? -11.108 -21.156 35.525 1.00 94.19 170 PRO A C 1
ATOM 1343 O O . PRO A 1 170 ? -12.033 -20.470 35.962 1.00 94.19 170 PRO A O 1
ATOM 1346 N N . ALA A 1 171 ? -9.867 -20.664 35.427 1.00 92.00 171 ALA A N 1
ATOM 1347 C CA . ALA A 1 171 ? -9.538 -19.277 35.758 1.00 92.00 171 ALA A CA 1
ATOM 1348 C C . ALA A 1 171 ? -10.141 -18.285 34.748 1.00 92.00 171 ALA A C 1
ATOM 1350 O O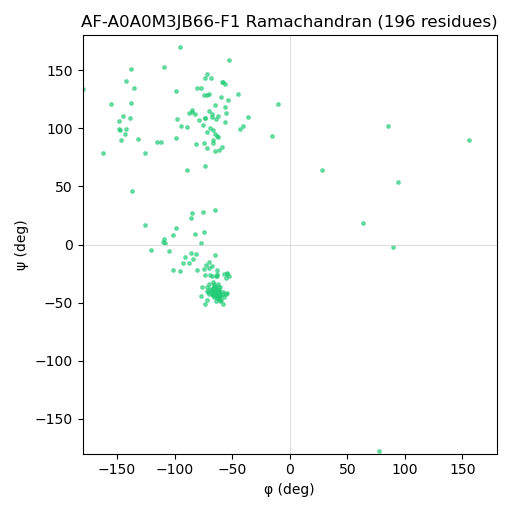 . ALA A 1 171 ? -10.641 -17.229 35.139 1.00 92.00 171 ALA A O 1
ATOM 1351 N N . HIS A 1 172 ? -10.147 -18.639 33.460 1.00 94.31 172 HIS A N 1
ATOM 1352 C CA . HIS A 1 172 ? -10.693 -17.795 32.396 1.00 94.31 172 HIS A CA 1
ATOM 1353 C C . HIS A 1 172 ? -12.220 -17.711 32.494 1.00 94.31 172 HIS A C 1
ATOM 1355 O O . HIS A 1 172 ? -12.788 -16.619 32.421 1.00 94.31 172 HIS A O 1
ATOM 1361 N N . VAL A 1 173 ? -12.882 -18.843 32.752 1.00 94.50 173 VAL A N 1
ATOM 1362 C CA . VAL A 1 173 ? -14.340 -18.899 32.952 1.00 94.50 173 VAL A CA 1
ATOM 1363 C C . VAL A 1 173 ? -14.770 -18.109 34.193 1.00 94.50 173 VAL A C 1
ATOM 1365 O O . VAL A 1 173 ? -15.744 -17.357 34.137 1.00 94.50 173 VAL A O 1
ATOM 1368 N N . LYS A 1 174 ? -14.030 -18.211 35.307 1.00 94.06 174 LYS A N 1
ATOM 1369 C CA . LYS A 1 174 ? -14.289 -17.402 36.513 1.00 94.06 174 LYS A CA 1
ATOM 1370 C C . LYS A 1 174 ? -14.187 -15.908 36.225 1.00 94.06 174 LYS A C 1
ATOM 1372 O O . LYS A 1 174 ? -15.115 -15.170 36.548 1.00 94.06 174 LYS A O 1
ATOM 1377 N N . TRP A 1 175 ? -13.117 -15.484 35.552 1.00 93.38 175 TRP A N 1
ATOM 1378 C CA . TRP A 1 175 ? -12.943 -14.088 35.156 1.00 93.38 175 TRP A CA 1
ATOM 1379 C C . TRP A 1 175 ? -14.108 -13.592 34.287 1.00 93.38 175 TRP A C 1
ATOM 1381 O O . TRP A 1 175 ? -14.619 -12.499 34.525 1.00 93.38 175 TRP A O 1
ATOM 1391 N N . LEU A 1 176 ? -14.579 -14.399 33.327 1.00 92.38 176 LEU A N 1
ATOM 1392 C CA . LEU A 1 176 ? -15.721 -14.053 32.474 1.00 92.38 176 LEU A CA 1
ATOM 1393 C C . LEU A 1 176 ? -17.007 -13.843 33.291 1.00 92.38 176 LEU A C 1
ATOM 1395 O O . LEU A 1 176 ? -17.692 -12.832 33.116 1.00 92.38 176 LEU A O 1
ATOM 1399 N N . ASN A 1 177 ? -17.302 -14.762 34.212 1.00 90.88 177 ASN A N 1
ATOM 1400 C CA . ASN A 1 177 ? -18.470 -14.670 35.090 1.00 90.88 177 ASN A CA 1
ATOM 1401 C C . ASN A 1 177 ? -18.402 -13.438 36.007 1.00 90.88 177 ASN A C 1
ATOM 1403 O O . ASN A 1 177 ? -19.398 -12.732 36.170 1.00 90.88 177 ASN A O 1
ATOM 1407 N N . GLU A 1 178 ? -17.228 -13.130 36.560 1.00 90.31 178 GLU A N 1
ATOM 1408 C CA . GLU A 1 178 ? -17.006 -11.917 37.355 1.00 90.31 178 GLU A CA 1
ATOM 1409 C C . GLU A 1 178 ? -17.224 -10.646 36.525 1.00 90.31 178 GLU A C 1
ATOM 1411 O O . GLU A 1 178 ? -17.898 -9.720 36.982 1.00 90.31 178 GLU A O 1
ATOM 1416 N N . GLN A 1 179 ? -16.724 -10.599 35.282 1.00 86.88 179 GLN A N 1
ATOM 1417 C CA . GLN A 1 179 ? -16.990 -9.467 34.389 1.00 86.88 179 GLN A CA 1
ATOM 1418 C C . GLN A 1 179 ? -18.490 -9.315 34.108 1.00 86.88 179 GLN A C 1
ATOM 1420 O O . GLN A 1 179 ? -19.005 -8.194 34.125 1.00 86.88 179 GLN A O 1
ATOM 1425 N N . GLN A 1 180 ? -19.212 -10.417 33.892 1.00 86.00 180 GLN A N 1
ATOM 1426 C CA . GLN A 1 180 ? -20.656 -10.385 33.659 1.00 86.00 180 GLN A CA 1
ATOM 1427 C C . GLN A 1 180 ? -21.420 -9.851 34.880 1.00 86.00 180 GLN A C 1
ATOM 1429 O O . GLN A 1 180 ? -22.298 -8.998 34.723 1.00 86.00 180 GLN A O 1
ATOM 1434 N N . GLN A 1 181 ? -21.054 -10.277 36.090 1.00 84.38 181 GLN A N 1
ATOM 1435 C CA . GLN A 1 181 ? -21.656 -9.784 37.332 1.00 84.38 181 GLN A CA 1
ATOM 1436 C C . GLN A 1 181 ? -21.377 -8.297 37.559 1.00 84.38 181 GLN A C 1
ATOM 1438 O O . GLN A 1 181 ? -22.297 -7.546 37.879 1.00 84.38 181 GLN A O 1
ATOM 1443 N N . LEU A 1 182 ? -20.138 -7.846 37.339 1.00 82.44 182 LEU A N 1
ATOM 1444 C CA . LEU A 1 182 ? -19.781 -6.429 37.448 1.00 82.44 182 LEU A CA 1
ATOM 1445 C C . LEU A 1 182 ? -20.561 -5.574 36.445 1.00 82.44 182 LEU A C 1
ATOM 1447 O O . LEU A 1 182 ? -21.017 -4.484 36.787 1.00 82.44 182 LEU A O 1
ATOM 1451 N N . ASN A 1 183 ? -20.740 -6.063 35.219 1.00 78.12 183 ASN A N 1
ATOM 1452 C CA . ASN A 1 183 ? -21.529 -5.369 34.206 1.00 78.12 183 ASN A CA 1
ATOM 1453 C C . ASN A 1 183 ? -23.014 -5.314 34.589 1.00 78.12 183 ASN A C 1
ATOM 1455 O O . ASN A 1 183 ? -23.616 -4.246 34.505 1.00 78.12 183 ASN A O 1
ATOM 1459 N N . HIS A 1 184 ? -23.586 -6.414 35.085 1.00 77.06 184 HIS A N 1
ATOM 1460 C CA . HIS A 1 184 ? -24.964 -6.442 35.579 1.00 77.06 184 HIS A CA 1
ATOM 1461 C C . HIS A 1 184 ? -25.165 -5.504 36.783 1.00 77.06 184 HIS A C 1
ATOM 1463 O O . HIS A 1 184 ? -26.127 -4.739 36.820 1.00 77.06 184 HIS A O 1
ATOM 1469 N N . ALA A 1 185 ? -24.223 -5.485 37.729 1.00 75.62 185 ALA A N 1
ATOM 1470 C CA . ALA A 1 185 ? -24.248 -4.580 38.877 1.00 75.62 185 ALA A CA 1
ATOM 1471 C C . ALA A 1 185 ? -24.160 -3.106 38.452 1.00 75.62 185 ALA A C 1
ATOM 1473 O O . ALA A 1 185 ? -24.904 -2.276 38.968 1.00 75.62 185 ALA A O 1
ATOM 1474 N N . LYS A 1 186 ? -23.310 -2.769 37.473 1.00 73.44 186 LYS A N 1
ATOM 1475 C CA . LYS A 1 186 ? -23.243 -1.410 36.905 1.00 73.44 186 LYS A CA 1
ATOM 1476 C C . LYS A 1 186 ? -24.571 -0.990 36.280 1.00 73.44 186 LYS A C 1
ATOM 1478 O O . LYS A 1 186 ? -25.015 0.129 36.519 1.00 73.44 186 LYS A O 1
ATOM 1483 N N . VAL A 1 187 ? -25.206 -1.878 35.512 1.00 73.56 187 VAL A N 1
ATOM 1484 C CA . VAL A 1 187 ? -26.523 -1.619 34.909 1.00 73.56 187 VAL A CA 1
ATOM 1485 C C . VAL A 1 187 ? -27.576 -1.392 35.997 1.00 73.56 187 VAL A C 1
ATOM 1487 O O . VAL A 1 187 ? -28.310 -0.411 35.920 1.00 73.56 187 VAL A O 1
ATOM 1490 N N . PHE A 1 188 ? -27.590 -2.223 37.043 1.00 71.56 188 PHE A N 1
ATOM 1491 C CA . PHE A 1 188 ? -28.527 -2.105 38.164 1.00 71.56 188 PHE A CA 1
ATOM 1492 C C . PHE A 1 188 ? -28.341 -0.810 38.975 1.00 71.56 188 PHE A C 1
ATOM 1494 O O . PHE A 1 188 ? -29.311 -0.133 39.318 1.00 71.56 188 PHE A O 1
ATOM 1501 N N . ILE A 1 189 ? -27.093 -0.422 39.256 1.00 69.38 189 ILE A N 1
ATOM 1502 C CA . ILE A 1 189 ? -26.781 0.837 39.951 1.00 69.38 189 ILE A CA 1
ATOM 1503 C C . ILE A 1 189 ? -27.200 2.032 39.092 1.00 69.38 189 ILE A C 1
ATOM 1505 O O . ILE A 1 189 ? -27.797 2.974 39.608 1.00 69.38 189 ILE A O 1
ATOM 1509 N N . PHE A 1 190 ? -26.934 1.987 37.785 1.00 66.00 190 PHE A N 1
ATOM 1510 C CA . PHE A 1 190 ? -27.312 3.059 36.870 1.00 66.00 190 PHE A CA 1
ATOM 1511 C C . PHE A 1 190 ? -28.834 3.211 36.766 1.00 66.00 190 PHE A C 1
ATOM 1513 O O . PHE A 1 190 ? -29.332 4.332 36.835 1.00 66.00 190 PHE A O 1
ATOM 1520 N N . SER A 1 191 ? -29.588 2.107 36.685 1.00 64.38 191 SER A N 1
ATOM 1521 C CA . SER A 1 191 ? -31.055 2.157 36.676 1.00 64.38 191 SER A CA 1
ATOM 1522 C C . SER A 1 191 ? -31.632 2.672 37.994 1.00 64.38 191 SER A C 1
ATOM 1524 O O . SER A 1 191 ? -32.560 3.475 37.979 1.00 64.38 191 SER A O 1
ATOM 1526 N N . ASN A 1 192 ? -31.070 2.262 39.135 1.00 64.00 192 ASN A N 1
ATOM 1527 C CA . ASN A 1 192 ? -31.567 2.696 40.441 1.00 64.00 192 ASN A CA 1
ATOM 1528 C C . ASN A 1 192 ? -31.231 4.173 40.721 1.00 64.00 192 ASN A C 1
ATOM 1530 O O . ASN A 1 192 ? -32.049 4.908 41.265 1.00 64.00 192 ASN A O 1
ATOM 1534 N N . TRP A 1 193 ? -30.055 4.640 40.286 1.00 70.88 193 TRP A N 1
ATOM 1535 C CA . TRP A 1 193 ? -29.689 6.058 40.344 1.00 70.88 193 TRP A CA 1
ATOM 1536 C C . TRP A 1 193 ? -30.556 6.923 39.425 1.00 70.88 193 TRP A C 1
ATOM 1538 O O . TRP A 1 193 ? -30.916 8.037 39.799 1.00 70.88 193 TRP A O 1
ATOM 1548 N N . PHE A 1 194 ? -30.920 6.406 38.249 1.00 67.88 194 PHE A N 1
ATOM 1549 C CA . PHE A 1 194 ? -31.830 7.081 37.327 1.00 67.88 194 PHE A CA 1
ATOM 1550 C C . PHE A 1 194 ? -33.253 7.194 37.904 1.00 67.88 194 PHE A C 1
ATOM 1552 O O . PHE A 1 194 ? -33.848 8.264 37.819 1.00 67.88 194 PHE A O 1
ATOM 1559 N N . CYS A 1 195 ? -33.762 6.150 38.574 1.00 60.78 195 CYS A N 1
ATOM 1560 C CA . CYS A 1 195 ? -35.064 6.186 39.257 1.00 60.78 195 CYS A CA 1
ATOM 1561 C C . CYS A 1 195 ? -35.108 7.092 40.497 1.00 60.78 195 CYS A C 1
ATOM 1563 O O . CYS A 1 195 ? -36.181 7.555 40.848 1.00 60.78 195 CYS A O 1
ATOM 1565 N N . LEU A 1 196 ? -33.986 7.344 41.179 1.00 61.53 196 LEU A N 1
ATOM 1566 C CA . LEU A 1 196 ? -33.955 8.221 42.363 1.00 61.53 196 LEU A CA 1
ATOM 1567 C C . LEU A 1 196 ? -33.892 9.717 42.022 1.00 61.53 196 LEU A C 1
ATOM 1569 O O . LEU A 1 196 ? -33.929 10.556 42.923 1.00 61.53 196 LEU A O 1
ATOM 1573 N N . LYS A 1 197 ? -33.707 10.053 40.742 1.00 55.38 197 LYS A N 1
ATOM 1574 C CA . LYS A 1 197 ? -33.473 11.423 40.269 1.00 55.38 197 LYS A CA 1
ATOM 1575 C C . LYS A 1 197 ? -34.648 12.001 39.473 1.00 55.38 197 LYS A C 1
ATOM 1577 O O . LYS A 1 197 ? -34.550 13.136 39.012 1.00 55.38 197 LYS A O 1
ATOM 1582 N N . HIS A 1 198 ? -35.726 11.230 39.355 1.00 48.62 198 HIS A N 1
ATOM 1583 C CA . HIS A 1 198 ? -37.023 11.579 38.782 1.00 48.62 198 HIS A CA 1
ATOM 1584 C C . HIS A 1 198 ? -38.130 11.230 39.774 1.00 48.62 198 HIS A C 1
ATOM 1586 O O . HIS A 1 198 ? -39.172 11.917 39.716 1.00 48.62 198 HIS A O 1
#

Solvent-accessible surface area (backbone atoms only — not comparable to full-atom values): 13524 Å² total; per-residue (Å²): 110,69,69,60,54,51,51,55,51,52,62,66,54,69,57,67,80,37,87,86,59,70,72,89,67,85,80,78,80,92,79,75,99,61,101,80,72,82,87,83,82,77,86,80,91,70,95,69,89,72,80,84,75,76,84,75,71,91,74,82,87,73,97,71,98,77,79,86,89,74,80,80,77,79,81,70,64,81,55,55,64,76,68,11,49,51,50,50,59,52,55,70,52,58,87,71,50,73,91,77,48,92,44,75,93,70,52,74,81,86,66,89,71,93,81,76,55,73,64,58,55,51,50,54,53,48,52,53,49,54,54,44,51,52,53,18,63,76,68,74,44,89,67,75,87,73,82,66,56,79,82,52,69,85,72,73,68,86,74,71,99,58,95,69,91,44,87,87,39,69,68,49,46,50,53,52,53,52,51,51,50,53,51,53,49,51,52,51,52,52,53,54,55,54,62,74,75,111

pLDDT: mean 72.96, std 17.31, range [35.75, 95.94]

Mean predicted aligned error: 22.44 Å

Radius of gyration: 37.06 Å; Cα contacts (8 Å, |Δi|>4): 27; chains: 1; bounding box: 94×60×80 Å

Foldseek 3Di:
DVVVVVVVVCVVVVCVPPPVCPDPDDDDDPDDPDPDDDPPDDDDDDDDDDDDPPPPPPDDPDDDDDDDDDPPPPDDDCLPDPVSVVVVVVVVCPPVPPVPPCDPVNPDPPDDPPPPCPVVVVVVVVVVVVVQVVVCVVVVHRDDPPPPPPVCVVPDDDPDPDPDADPVDPVSVVVVVVVVVVVVVVVVVVVVVVVVVD

Organism: Anisakis simplex (NCBI:txid6269)